Protein AF-A0A0U1D3K1-F1 (afdb_monomer)

Mean predicted aligned error: 17.66 Å

Structure (mmCIF, N/CA/C/O backbone):
data_AF-A0A0U1D3K1-F1
#
_entry.id   AF-A0A0U1D3K1-F1
#
loop_
_atom_site.group_PDB
_atom_site.id
_atom_site.type_symbol
_atom_site.label_atom_id
_atom_site.label_alt_id
_atom_site.label_comp_id
_atom_site.label_asym_id
_atom_site.label_entity_id
_atom_site.label_seq_id
_atom_site.pdbx_PDB_ins_code
_atom_site.Cartn_x
_atom_site.Cartn_y
_atom_site.Cartn_z
_atom_site.occupancy
_atom_site.B_iso_or_equiv
_atom_site.auth_seq_id
_atom_site.auth_comp_id
_atom_site.auth_asym_id
_atom_site.auth_atom_id
_atom_site.pdbx_PDB_model_num
ATOM 1 N N . MET A 1 1 ? -7.845 43.710 55.849 1.00 41.22 1 MET A N 1
ATOM 2 C CA . MET A 1 1 ? -8.563 43.865 54.563 1.00 41.22 1 MET A CA 1
ATOM 3 C C . MET A 1 1 ? -7.855 43.024 53.503 1.00 41.22 1 MET A C 1
ATOM 5 O O . MET A 1 1 ? -6.898 43.499 52.912 1.00 41.22 1 MET A O 1
ATOM 9 N N . GLY A 1 2 ? -8.238 41.756 53.324 1.00 47.59 2 GLY A N 1
ATOM 10 C CA . GLY A 1 2 ? -7.674 40.891 52.277 1.00 47.59 2 GLY A CA 1
ATOM 11 C C . GLY A 1 2 ? -8.583 40.898 51.051 1.00 47.59 2 GLY A C 1
ATOM 12 O O . GLY A 1 2 ? -9.721 40.440 51.139 1.00 47.59 2 GLY A O 1
ATOM 13 N N . GLY A 1 3 ? -8.121 41.468 49.938 1.00 53.12 3 GLY A N 1
ATOM 14 C CA . GLY A 1 3 ? -8.873 41.513 48.683 1.00 53.12 3 GLY A CA 1
ATOM 15 C C . GLY A 1 3 ? -9.075 40.111 48.105 1.00 53.12 3 GLY A C 1
ATOM 16 O O . GLY A 1 3 ? -8.134 39.325 48.027 1.00 53.12 3 GLY A O 1
ATOM 17 N N . ARG A 1 4 ? -10.308 39.785 47.702 1.00 57.28 4 ARG A N 1
ATOM 18 C CA . ARG A 1 4 ? -10.602 38.555 46.953 1.00 57.28 4 ARG A CA 1
ATOM 19 C C . ARG A 1 4 ? -9.869 38.604 45.610 1.00 57.28 4 ARG A C 1
ATOM 21 O O . ARG A 1 4 ? -9.999 39.585 44.880 1.00 57.28 4 ARG A O 1
ATOM 28 N N . GLY A 1 5 ? -9.109 37.551 45.311 1.00 66.44 5 GLY A N 1
ATOM 29 C CA . GLY A 1 5 ? -8.388 37.400 44.049 1.00 66.44 5 GLY A CA 1
ATOM 30 C C . GLY A 1 5 ? -9.313 37.378 42.821 1.00 66.44 5 GLY A C 1
ATOM 31 O O . GLY A 1 5 ? -10.537 37.285 42.964 1.00 66.44 5 GLY A O 1
ATOM 32 N N . PRO A 1 6 ? -8.739 37.473 41.607 1.00 70.62 6 PRO A N 1
ATOM 33 C CA . PRO A 1 6 ? -9.498 37.562 40.366 1.00 70.62 6 PRO A CA 1
ATOM 34 C C . PRO A 1 6 ? -10.479 36.399 40.215 1.00 70.62 6 PRO A C 1
ATOM 36 O O . PRO A 1 6 ? -10.152 35.248 40.506 1.00 70.62 6 PRO A O 1
ATOM 39 N N . ARG A 1 7 ? -11.691 36.706 39.744 1.00 70.19 7 ARG A N 1
ATOM 40 C CA . ARG A 1 7 ? -12.746 35.713 39.507 1.00 70.19 7 ARG A CA 1
ATOM 41 C C . ARG A 1 7 ? -12.221 34.626 38.549 1.00 70.19 7 ARG A C 1
ATOM 43 O O . ARG A 1 7 ? -11.633 34.995 37.527 1.00 70.19 7 ARG A O 1
ATOM 50 N N . PRO A 1 8 ? -12.432 33.325 38.835 1.00 67.69 8 PRO A N 1
ATOM 51 C CA . PRO A 1 8 ? -12.016 32.248 37.944 1.00 67.69 8 PRO A CA 1
ATOM 52 C C . PRO A 1 8 ? -12.540 32.478 36.528 1.00 67.69 8 PRO A C 1
ATOM 54 O O . PRO A 1 8 ? -13.686 32.896 36.340 1.00 67.69 8 PRO A O 1
ATOM 57 N N . LYS A 1 9 ? -11.677 32.257 35.533 1.00 63.25 9 LYS A N 1
ATOM 58 C CA . LYS A 1 9 ? -12.034 32.439 34.128 1.00 63.25 9 LYS A CA 1
ATOM 59 C C . LYS A 1 9 ? -13.158 31.465 33.777 1.00 63.25 9 LYS A C 1
ATOM 61 O O . LYS A 1 9 ? -13.064 30.281 34.081 1.00 63.25 9 LYS A O 1
ATOM 66 N N . ASP A 1 10 ? -14.193 31.993 33.138 1.00 66.94 10 ASP A N 1
ATOM 67 C CA . ASP A 1 10 ? -15.308 31.217 32.607 1.00 66.94 10 ASP A CA 1
ATOM 68 C C . ASP A 1 10 ? -14.778 30.103 31.688 1.00 66.94 10 ASP A C 1
ATOM 70 O O . ASP A 1 10 ? -14.087 30.388 30.702 1.00 66.94 10 ASP A O 1
ATOM 74 N N . LEU A 1 11 ? -15.056 28.850 32.058 1.00 58.88 11 LEU A N 1
ATOM 75 C CA . LEU A 1 11 ? -14.529 27.657 31.390 1.00 58.88 11 LEU A CA 1
ATOM 76 C C . LEU A 1 11 ? -14.965 27.609 29.917 1.00 58.88 11 LEU A C 1
ATOM 78 O O . LEU A 1 11 ? -14.176 27.226 29.053 1.00 58.88 11 LEU A O 1
ATOM 82 N N . ASP A 1 12 ? -16.162 28.121 29.611 1.00 60.06 12 ASP A N 1
ATOM 83 C CA . ASP A 1 12 ? -16.708 28.179 28.249 1.00 60.06 12 ASP A CA 1
ATOM 84 C C . ASP A 1 12 ? -15.998 29.207 27.353 1.00 60.06 12 ASP A C 1
ATOM 86 O O . ASP A 1 12 ? -16.132 29.188 26.126 1.00 60.06 12 ASP A O 1
ATOM 90 N N . ARG A 1 13 ? -15.217 30.113 27.952 1.00 60.91 13 ARG A N 1
ATOM 91 C CA . ARG A 1 13 ? -14.476 31.181 27.261 1.00 60.91 13 ARG A CA 1
ATOM 92 C C . ARG A 1 13 ? -12.968 30.943 27.249 1.00 60.91 13 ARG A C 1
ATOM 94 O O . ARG A 1 13 ? -12.207 31.852 26.906 1.00 60.91 13 ARG A O 1
ATOM 101 N N . LEU A 1 14 ? -12.524 29.742 27.618 1.00 62.62 14 LEU A N 1
ATOM 102 C CA . LEU A 1 14 ? -11.130 29.333 27.487 1.00 62.62 14 LEU A CA 1
ATOM 103 C C . LEU A 1 14 ? -10.736 29.240 26.005 1.00 62.62 14 LEU A C 1
ATOM 105 O O . LEU A 1 14 ? -11.475 28.724 25.159 1.00 62.62 14 LEU A O 1
ATOM 109 N N . ALA A 1 15 ? -9.540 29.736 25.687 1.00 58.09 15 ALA A N 1
ATOM 110 C CA . ALA A 1 15 ? -8.969 29.623 24.352 1.00 58.09 15 ALA A CA 1
ATOM 111 C C . ALA A 1 15 ? -8.839 28.135 23.975 1.00 58.09 15 ALA A C 1
ATOM 113 O O . ALA A 1 15 ? -8.154 27.376 24.651 1.00 58.09 15 ALA A O 1
ATOM 114 N N . GLY A 1 16 ? -9.535 27.712 22.914 1.00 62.16 16 GLY A N 1
ATOM 115 C CA . GLY A 1 16 ? -9.532 26.326 22.424 1.00 62.16 16 GLY A CA 1
ATOM 116 C C . GLY A 1 16 ? -10.917 25.682 22.335 1.00 62.16 16 GLY A C 1
ATOM 117 O O . GLY A 1 16 ? -11.181 24.967 21.367 1.00 62.16 16 GLY A O 1
ATOM 118 N N . HIS A 1 17 ? -11.846 26.010 23.242 1.00 61.22 17 HIS A N 1
ATOM 119 C CA . HIS A 1 17 ? -13.195 25.420 23.227 1.00 61.22 17 HIS A CA 1
ATOM 120 C C . HIS A 1 17 ? -13.997 25.830 21.981 1.00 61.22 17 HIS A C 1
ATOM 122 O O . HIS A 1 17 ? -14.650 24.997 21.347 1.00 61.22 17 HIS A O 1
ATOM 128 N N . GLY A 1 18 ? -13.860 27.089 21.550 1.00 63.72 18 GLY A N 1
ATOM 129 C CA . GLY A 1 18 ? -14.425 27.572 20.286 1.00 63.72 18 GLY A CA 1
ATOM 130 C C . GLY A 1 18 ? -13.828 26.882 19.052 1.00 63.72 18 GLY A C 1
ATOM 131 O O . GLY A 1 18 ? -14.552 26.593 18.104 1.00 63.72 18 GLY A O 1
ATOM 132 N N . ALA A 1 19 ? -12.535 26.540 19.083 1.00 65.75 19 ALA A N 1
ATOM 133 C CA . ALA A 1 19 ? -11.856 25.857 17.981 1.00 65.75 19 ALA A CA 1
ATOM 134 C C . ALA A 1 19 ? -12.237 24.368 17.889 1.00 65.75 19 ALA A C 1
ATOM 136 O O . ALA A 1 19 ? -12.362 23.832 16.790 1.00 65.75 19 ALA A O 1
ATOM 137 N N . ALA A 1 20 ? -12.450 23.691 19.021 1.00 65.00 20 ALA A N 1
ATOM 138 C CA . ALA A 1 20 ? -13.011 22.338 19.052 1.00 65.00 20 ALA A CA 1
ATOM 139 C C . ALA A 1 20 ? -14.462 22.319 18.535 1.00 65.00 20 ALA A C 1
ATOM 141 O O . ALA A 1 20 ? -14.799 21.518 17.664 1.00 65.00 20 ALA A O 1
ATOM 142 N N . LYS A 1 21 ? -15.297 23.265 18.987 1.00 64.88 21 LYS A N 1
ATOM 143 C CA . LYS A 1 21 ? -16.690 23.412 18.534 1.00 64.88 21 LYS A CA 1
ATOM 144 C C . LYS A 1 21 ? -16.790 23.742 17.039 1.00 64.88 21 LYS A C 1
ATOM 146 O O . LYS A 1 21 ? -17.657 23.210 16.352 1.00 64.88 21 LYS A O 1
ATOM 151 N N . ALA A 1 22 ? -15.883 24.572 16.519 1.00 64.69 22 ALA A N 1
ATOM 152 C CA . ALA A 1 22 ? -15.803 24.886 15.093 1.00 64.69 22 ALA A CA 1
ATOM 153 C C . ALA A 1 22 ? -15.420 23.661 14.243 1.00 64.69 22 ALA A C 1
ATOM 155 O O . ALA A 1 22 ? -16.051 23.428 13.215 1.00 64.69 22 ALA A O 1
ATOM 156 N N . ARG A 1 23 ? -14.455 22.839 14.692 1.00 63.16 23 ARG A N 1
ATOM 157 C CA . ARG A 1 23 ? -14.097 21.571 14.024 1.00 63.16 23 ARG A CA 1
ATOM 158 C C . ARG A 1 23 ? -15.267 20.585 13.996 1.00 63.16 23 ARG A C 1
ATOM 160 O O . ARG A 1 23 ? -15.505 19.960 12.970 1.00 63.16 23 ARG A O 1
ATOM 167 N N . ALA A 1 24 ? -16.025 20.494 15.089 1.00 62.72 24 ALA A N 1
ATOM 168 C CA . ALA A 1 24 ? -17.200 19.627 15.170 1.00 62.72 24 ALA A CA 1
ATOM 169 C C . ALA A 1 24 ? -18.346 20.077 14.240 1.00 62.72 24 ALA A C 1
ATOM 171 O O . ALA A 1 24 ? -19.043 19.239 13.678 1.00 62.72 24 ALA A O 1
ATOM 172 N N . LYS A 1 25 ? -18.524 21.389 14.024 1.00 65.44 25 LYS A N 1
ATOM 173 C CA . LYS A 1 25 ? -19.618 21.954 13.208 1.00 65.44 25 LYS A CA 1
ATOM 174 C C . LYS A 1 25 ? -19.514 21.629 11.705 1.00 65.44 25 LYS A C 1
ATOM 176 O O . LYS A 1 25 ? -20.506 21.760 10.997 1.00 65.44 25 LYS A O 1
ATOM 181 N N . GLY A 1 26 ? -18.341 21.214 11.219 1.00 68.56 26 GLY A N 1
ATOM 182 C CA . GLY A 1 26 ? -18.106 20.847 9.815 1.00 68.56 26 GLY A CA 1
ATOM 183 C C . GLY A 1 26 ? -18.019 19.343 9.540 1.00 68.56 26 GLY A C 1
ATOM 184 O O . GLY A 1 26 ? -17.751 18.959 8.403 1.00 68.56 26 GLY A O 1
ATOM 185 N N . LEU A 1 27 ? -18.200 18.483 10.550 1.00 74.06 27 LEU A N 1
ATOM 186 C CA . LEU A 1 27 ? -18.039 17.041 10.379 1.00 74.06 27 LEU A CA 1
ATOM 187 C C . LEU A 1 27 ? -19.257 16.448 9.656 1.00 74.06 27 LEU A C 1
ATOM 189 O O . LEU A 1 27 ? -20.317 16.245 10.246 1.00 74.06 27 LEU A O 1
ATOM 193 N N . ARG A 1 28 ? -19.100 16.157 8.362 1.00 80.69 28 ARG A N 1
ATOM 194 C CA . ARG A 1 28 ? -20.095 15.416 7.584 1.00 80.69 28 ARG A CA 1
ATOM 195 C C . ARG A 1 28 ? -19.887 13.920 7.808 1.00 80.69 28 ARG A C 1
ATOM 197 O O . ARG A 1 28 ? -18.932 13.347 7.296 1.00 80.69 28 ARG A O 1
ATOM 204 N N . VAL A 1 29 ? -20.793 13.294 8.553 1.00 81.56 29 VAL A N 1
ATOM 205 C CA . VAL A 1 29 ? -20.786 11.842 8.766 1.00 81.56 29 VAL A CA 1
ATOM 206 C C . VAL A 1 29 ? -21.411 11.168 7.545 1.00 81.56 29 VAL A C 1
ATOM 208 O O . VAL A 1 29 ? -22.613 11.286 7.314 1.00 81.56 29 VAL A O 1
ATOM 211 N N . ILE A 1 30 ? -20.590 10.489 6.747 1.00 81.06 30 ILE A N 1
ATOM 212 C CA . ILE A 1 30 ? -21.036 9.620 5.654 1.00 81.06 30 ILE A CA 1
ATOM 213 C C . ILE A 1 30 ? -20.821 8.187 6.133 1.00 81.06 30 ILE A C 1
ATOM 215 O O . ILE A 1 30 ? -19.714 7.841 6.535 1.00 81.06 30 ILE A O 1
ATOM 219 N N . ARG A 1 31 ? -21.879 7.372 6.132 1.00 77.75 31 ARG A N 1
ATOM 220 C CA . ARG A 1 31 ? -21.767 5.941 6.425 1.00 77.75 31 ARG A CA 1
ATOM 221 C C . ARG A 1 31 ? -21.331 5.239 5.146 1.00 77.75 31 ARG A C 1
ATOM 223 O O . ARG A 1 31 ? -22.059 5.291 4.159 1.00 77.75 31 ARG A O 1
ATOM 230 N N . ALA A 1 32 ? -20.151 4.644 5.169 1.00 83.69 32 ALA A N 1
ATOM 231 C CA . ALA A 1 32 ? -19.694 3.724 4.143 1.00 83.69 32 ALA A CA 1
ATOM 232 C C . ALA A 1 32 ? -19.674 2.324 4.755 1.00 83.69 32 ALA A C 1
ATOM 234 O O . ALA A 1 32 ? -19.318 2.173 5.924 1.00 83.69 32 ALA A O 1
ATOM 235 N N . GLU A 1 33 ? -20.117 1.331 3.993 1.00 90.12 33 GLU A N 1
ATOM 236 C CA . GLU A 1 33 ? -20.083 -0.060 4.431 1.00 90.12 33 GLU A CA 1
ATOM 237 C C . GLU A 1 33 ? -18.693 -0.636 4.145 1.00 90.12 33 GLU A C 1
ATOM 239 O O . GLU A 1 33 ? -18.177 -0.439 3.035 1.00 90.12 33 GLU A O 1
ATOM 244 N N . PRO A 1 34 ? -18.075 -1.321 5.122 1.00 93.25 34 PRO A N 1
ATOM 245 C CA . PRO A 1 34 ? -16.884 -2.104 4.860 1.00 93.25 34 PRO A CA 1
ATOM 246 C C . PRO A 1 34 ? -17.174 -3.174 3.810 1.00 93.25 34 PRO A C 1
ATOM 248 O O . PRO A 1 34 ? -18.267 -3.743 3.767 1.00 93.25 34 PRO A O 1
ATOM 251 N N . VAL A 1 35 ? -16.201 -3.442 2.947 1.00 95.56 35 VAL A N 1
ATOM 252 C CA . VAL A 1 35 ? -16.325 -4.453 1.891 1.00 95.56 35 VAL A CA 1
ATOM 253 C C . VAL A 1 35 ? -15.163 -5.428 1.949 1.00 95.56 35 VAL A C 1
ATOM 255 O O . VAL A 1 35 ? -14.065 -5.086 2.387 1.00 95.56 35 VAL A O 1
ATOM 258 N N . GLU A 1 36 ? -15.396 -6.645 1.467 1.00 94.94 36 GLU A N 1
ATOM 259 C CA . GLU A 1 36 ? -14.347 -7.656 1.380 1.00 94.94 36 GLU A CA 1
ATOM 260 C C . GLU A 1 36 ? -13.234 -7.250 0.407 1.00 94.94 36 GLU A C 1
ATOM 262 O O . GLU A 1 36 ? -13.453 -6.543 -0.585 1.00 94.94 36 GLU A O 1
ATOM 267 N N . GLN A 1 37 ? -12.032 -7.769 0.664 1.00 96.62 37 GLN A N 1
ATOM 268 C CA . GLN A 1 37 ? -10.891 -7.563 -0.211 1.00 96.62 37 GLN A CA 1
ATOM 269 C C . GLN A 1 37 ? -11.185 -8.090 -1.630 1.00 96.62 37 GLN A C 1
ATOM 271 O O . GLN A 1 37 ? -11.468 -9.280 -1.813 1.00 96.62 37 GLN A O 1
ATOM 276 N N . PRO A 1 38 ? -11.028 -7.260 -2.678 1.00 96.06 38 PRO A N 1
ATOM 277 C CA . PRO A 1 38 ? -11.189 -7.725 -4.043 1.00 96.06 38 PRO A CA 1
ATOM 278 C C . PRO A 1 38 ? -10.033 -8.643 -4.457 1.00 96.06 38 PRO A C 1
ATOM 280 O O . PRO A 1 38 ? -8.886 -8.519 -4.017 1.00 96.06 38 PRO A O 1
ATOM 283 N N . LYS A 1 39 ? -10.313 -9.552 -5.395 1.00 95.56 39 LYS A N 1
ATOM 284 C CA . LYS A 1 39 ? -9.261 -10.356 -6.028 1.00 95.56 39 LYS A CA 1
ATOM 285 C C . LYS A 1 39 ? -8.316 -9.448 -6.809 1.00 95.56 39 LYS A C 1
ATOM 287 O O . LYS A 1 39 ? -8.761 -8.532 -7.500 1.00 95.56 39 LYS A O 1
ATOM 292 N N . LEU A 1 40 ? -7.021 -9.767 -6.778 1.00 95.31 40 LEU A N 1
ATOM 293 C CA . LEU A 1 40 ? -6.045 -9.072 -7.611 1.00 95.31 40 LEU A CA 1
ATOM 294 C C . LEU A 1 40 ? -6.435 -9.201 -9.096 1.00 95.31 40 LEU A C 1
ATOM 296 O O . LEU A 1 40 ? -6.524 -10.325 -9.610 1.00 95.31 40 LEU A O 1
ATOM 300 N N . PRO A 1 41 ? -6.636 -8.081 -9.808 1.00 95.31 41 PRO A N 1
ATOM 301 C CA . PRO A 1 41 ? -6.943 -8.106 -11.225 1.00 95.31 41 PRO A CA 1
A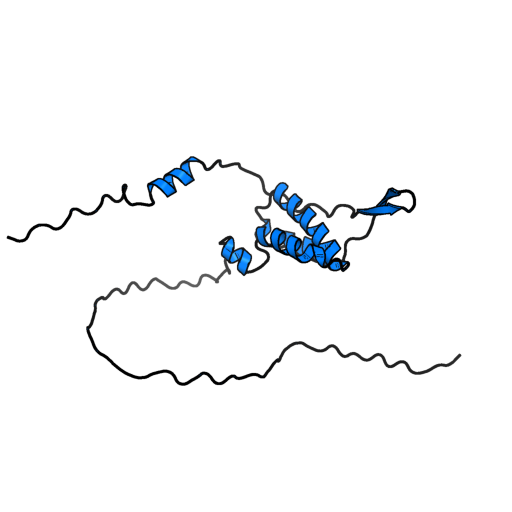TOM 302 C C . PRO A 1 41 ? -5.732 -8.594 -12.034 1.00 95.31 41 PRO A C 1
ATOM 304 O O . PRO A 1 41 ? -4.604 -8.629 -11.535 1.00 95.31 41 PRO A O 1
ATOM 307 N N . PRO A 1 42 ? -5.922 -8.960 -13.310 1.00 94.88 42 PRO A N 1
ATOM 308 C CA . PRO A 1 42 ? -4.819 -9.262 -14.215 1.00 94.88 42 PRO A CA 1
ATOM 309 C C . PRO A 1 42 ? -3.786 -8.127 -14.246 1.00 94.88 42 PRO A C 1
ATOM 311 O O . PRO A 1 42 ? -4.125 -6.986 -14.556 1.00 94.88 42 PRO A O 1
ATOM 314 N N . LEU A 1 43 ? -2.515 -8.430 -13.972 1.00 94.69 43 LEU A N 1
ATOM 315 C CA . LEU A 1 43 ? -1.463 -7.429 -14.102 1.00 94.69 43 LEU A CA 1
ATOM 316 C C . LEU A 1 43 ? -1.074 -7.291 -15.576 1.00 94.69 43 LEU A C 1
ATOM 318 O O . LEU A 1 43 ? -0.576 -8.236 -16.186 1.00 94.69 43 LEU A O 1
ATOM 322 N N . MET A 1 44 ? -1.302 -6.109 -16.140 1.00 94.19 44 MET A N 1
ATOM 323 C CA . MET A 1 44 ? -0.893 -5.764 -17.502 1.00 94.19 44 MET A CA 1
ATOM 324 C C . MET A 1 44 ? 0.393 -4.940 -17.462 1.00 94.19 44 MET A C 1
ATOM 326 O O . MET A 1 44 ? 0.457 -3.939 -16.745 1.00 94.19 44 MET A O 1
ATOM 330 N N . GLN A 1 45 ? 1.405 -5.348 -18.222 1.00 91.69 45 GLN A N 1
ATOM 331 C CA . GLN A 1 45 ? 2.614 -4.562 -18.467 1.00 91.69 45 GLN A CA 1
ATOM 332 C C . GLN A 1 45 ? 2.459 -3.859 -19.807 1.00 91.69 45 GLN A C 1
ATOM 334 O O . GLN A 1 45 ? 2.270 -4.553 -20.801 1.00 91.69 45 GLN A O 1
ATOM 339 N N . ALA A 1 46 ? 2.533 -2.530 -19.823 1.00 92.12 46 ALA A N 1
ATOM 340 C CA . ALA A 1 46 ? 2.535 -1.738 -21.047 1.00 92.12 46 ALA A CA 1
ATOM 341 C C . ALA A 1 46 ? 3.972 -1.368 -21.444 1.00 92.12 46 ALA A C 1
ATOM 343 O O . ALA A 1 46 ? 4.825 -1.180 -20.574 1.00 92.12 46 ALA A O 1
ATOM 344 N N . TRP A 1 47 ? 4.244 -1.291 -22.742 1.00 93.50 47 TRP A N 1
ATOM 345 C CA . TRP A 1 47 ? 5.488 -0.771 -23.308 1.00 93.50 47 TRP A CA 1
ATOM 346 C C . TRP A 1 47 ? 5.214 -0.151 -24.679 1.00 93.50 47 TRP A C 1
ATOM 348 O O . TRP A 1 47 ? 4.207 -0.453 -25.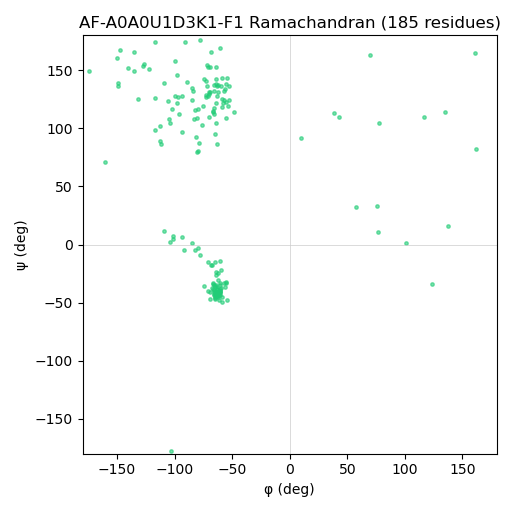317 1.00 93.50 47 TRP A O 1
ATOM 358 N N . ILE A 1 48 ? 6.123 0.706 -25.132 1.00 95.75 48 ILE A N 1
ATOM 359 C CA . ILE A 1 48 ? 6.101 1.256 -26.488 1.00 95.75 48 ILE A CA 1
ATOM 360 C C . ILE A 1 48 ? 6.985 0.369 -27.369 1.00 95.75 48 ILE A C 1
ATOM 362 O O . ILE A 1 48 ? 8.112 0.053 -26.982 1.00 95.75 48 ILE A O 1
ATOM 366 N N . ASP A 1 49 ? 6.457 -0.097 -28.501 1.00 94.06 49 ASP A N 1
ATOM 367 C CA . ASP A 1 49 ? 7.236 -0.861 -29.480 1.00 94.06 49 ASP A CA 1
ATOM 368 C C . ASP A 1 49 ? 8.135 0.047 -30.342 1.00 94.06 49 ASP A C 1
ATOM 370 O O . ASP A 1 49 ? 8.122 1.272 -30.218 1.00 94.06 49 ASP A O 1
ATOM 374 N N . SER A 1 50 ? 8.957 -0.554 -31.206 1.00 94.06 50 SER A N 1
ATOM 375 C CA . SER A 1 50 ? 9.863 0.183 -32.101 1.00 94.06 50 SER A CA 1
ATOM 376 C C . SER A 1 50 ? 9.142 1.142 -33.050 1.00 94.06 50 SER A C 1
ATOM 378 O O . SER A 1 50 ? 9.753 2.096 -33.521 1.00 94.06 50 SER A O 1
ATOM 380 N N . ASP A 1 51 ? 7.853 0.909 -33.303 1.00 94.94 51 ASP A N 1
ATOM 381 C CA . ASP A 1 51 ? 7.021 1.704 -34.205 1.00 94.94 51 ASP A CA 1
ATOM 382 C C . ASP A 1 51 ? 6.260 2.812 -33.454 1.00 94.94 51 ASP A C 1
ATOM 384 O O . ASP A 1 51 ? 5.399 3.482 -34.028 1.00 94.94 51 ASP A O 1
ATOM 388 N N . GLY A 1 52 ? 6.535 2.997 -32.157 1.00 94.62 52 GLY A N 1
ATOM 389 C CA . GLY A 1 52 ? 5.867 3.988 -31.318 1.00 94.62 52 GLY A CA 1
ATOM 390 C C . GLY A 1 52 ? 4.456 3.589 -30.876 1.00 94.62 52 GLY A C 1
ATOM 391 O O . GLY A 1 52 ? 3.733 4.426 -30.336 1.00 94.62 52 GLY A O 1
ATOM 392 N N . ARG A 1 53 ? 4.030 2.338 -31.089 1.00 95.12 53 ARG A N 1
ATOM 393 C CA . ARG A 1 53 ? 2.693 1.870 -30.701 1.00 95.12 53 ARG A CA 1
ATOM 394 C C . ARG A 1 53 ? 2.712 1.325 -29.282 1.00 95.12 53 ARG A C 1
ATOM 396 O O . ARG A 1 53 ? 3.619 0.593 -28.885 1.00 95.12 53 ARG A O 1
ATOM 403 N N . GLU A 1 54 ? 1.665 1.637 -28.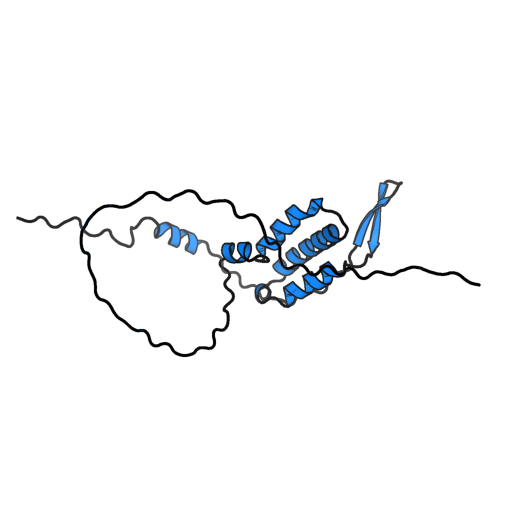527 1.00 96.06 54 GLU A N 1
ATOM 404 C CA . GLU A 1 54 ? 1.475 1.067 -27.200 1.00 96.06 54 GLU A CA 1
ATOM 405 C C . GLU A 1 54 ? 1.065 -0.403 -27.306 1.00 96.06 54 GLU A C 1
ATOM 407 O O . GLU A 1 54 ? 0.114 -0.781 -27.995 1.00 96.06 54 GLU A O 1
ATOM 412 N N . ARG A 1 55 ? 1.809 -1.249 -26.603 1.00 95.19 55 ARG A N 1
ATOM 413 C CA . ARG A 1 55 ? 1.557 -2.678 -26.478 1.00 95.19 55 ARG A CA 1
ATOM 414 C C . ARG A 1 55 ? 1.392 -3.019 -25.016 1.00 95.19 55 ARG A C 1
ATOM 416 O O . ARG A 1 55 ? 1.997 -2.395 -24.150 1.00 95.19 55 ARG A O 1
ATOM 423 N N . SER A 1 56 ? 0.603 -4.050 -24.741 1.00 94.50 56 SER A N 1
ATOM 424 C CA . SER A 1 56 ? 0.527 -4.609 -23.400 1.00 94.50 56 SER A CA 1
ATOM 425 C C . SER A 1 56 ? 0.448 -6.129 -23.414 1.00 94.50 56 SER A C 1
ATOM 427 O O . SER A 1 56 ? -0.033 -6.743 -24.365 1.00 94.50 56 SER A O 1
ATOM 429 N N . LYS A 1 57 ? 0.943 -6.751 -22.342 1.00 95.06 57 LYS A N 1
ATOM 430 C CA . LYS A 1 57 ? 0.811 -8.189 -22.090 1.00 95.06 57 LYS A CA 1
ATOM 431 C C . LYS A 1 57 ? 0.419 -8.437 -20.655 1.00 95.06 57 LYS A C 1
ATOM 433 O O . LYS A 1 57 ? 0.837 -7.721 -19.742 1.00 95.06 57 LYS A O 1
ATOM 438 N N . ARG A 1 58 ? -0.316 -9.524 -20.464 1.00 96.19 58 ARG A N 1
ATOM 439 C CA . ARG A 1 58 ? -0.574 -10.065 -19.140 1.00 96.19 58 ARG A CA 1
ATOM 440 C C . ARG A 1 58 ? 0.714 -10.645 -18.574 1.00 96.19 58 ARG A C 1
ATOM 442 O O . ARG A 1 58 ? 1.402 -11.423 -19.228 1.00 96.19 58 ARG A O 1
ATOM 449 N N . ILE A 1 59 ? 1.014 -10.276 -17.343 1.00 95.06 59 ILE A N 1
ATOM 450 C CA . ILE A 1 59 ? 2.142 -10.781 -16.571 1.00 95.06 59 ILE A CA 1
ATOM 451 C C . ILE A 1 59 ? 1.640 -11.311 -15.230 1.00 95.06 59 ILE A C 1
ATOM 453 O O . ILE A 1 59 ? 0.590 -10.910 -14.728 1.00 95.06 59 ILE A O 1
ATOM 457 N N . ALA A 1 60 ? 2.395 -12.229 -14.634 1.00 96.00 60 ALA A N 1
ATOM 458 C CA . ALA A 1 60 ? 2.084 -12.723 -13.302 1.00 96.00 60 ALA A CA 1
ATOM 459 C C . ALA A 1 60 ? 2.429 -11.677 -12.229 1.00 96.00 60 ALA A C 1
ATOM 461 O O . ALA A 1 60 ? 3.464 -11.006 -12.299 1.00 96.00 60 ALA A O 1
ATOM 462 N N . TRP A 1 61 ? 1.596 -11.579 -11.196 1.00 97.44 61 TRP A N 1
ATOM 463 C CA . TRP A 1 61 ? 1.951 -10.850 -9.981 1.00 97.44 61 TRP A CA 1
ATOM 464 C C . TRP A 1 61 ? 3.151 -11.512 -9.285 1.00 97.44 61 TRP A C 1
ATOM 466 O O . TRP A 1 61 ? 3.150 -12.743 -9.147 1.00 97.44 61 TRP A O 1
ATOM 476 N N . PRO A 1 62 ? 4.141 -10.736 -8.797 1.00 97.56 62 PRO A N 1
ATOM 477 C CA . PRO A 1 62 ? 5.203 -11.269 -7.947 1.00 97.56 62 PRO A CA 1
ATOM 478 C C . PRO A 1 62 ? 4.629 -12.010 -6.733 1.00 97.56 62 PRO A C 1
ATOM 480 O O . PRO A 1 62 ? 3.615 -11.598 -6.162 1.00 97.56 62 PRO A O 1
ATOM 483 N N . ALA A 1 63 ? 5.276 -13.102 -6.317 1.00 97.75 63 ALA A N 1
ATOM 484 C CA . ALA A 1 63 ? 4.814 -13.902 -5.182 1.00 97.75 63 ALA A CA 1
ATOM 485 C C . ALA A 1 63 ? 4.746 -13.073 -3.888 1.00 97.75 63 ALA A C 1
ATOM 487 O O . ALA A 1 63 ? 3.800 -13.203 -3.116 1.00 97.75 63 ALA A O 1
ATOM 488 N N . GLN A 1 64 ? 5.713 -12.177 -3.703 1.00 97.62 64 GLN A N 1
ATOM 489 C CA . GLN A 1 64 ? 5.811 -11.246 -2.587 1.00 97.62 64 GLN A CA 1
ATOM 490 C C . GLN A 1 64 ? 4.624 -10.283 -2.560 1.00 97.62 64 GLN A C 1
ATOM 492 O O . GLN A 1 64 ? 4.045 -10.080 -1.501 1.00 97.62 64 GLN A O 1
ATOM 497 N N . THR A 1 65 ? 4.196 -9.757 -3.712 1.00 97.81 65 THR A N 1
ATOM 498 C CA . THR A 1 65 ? 3.013 -8.886 -3.783 1.00 97.81 65 THR A CA 1
ATOM 499 C C . THR A 1 65 ? 1.729 -9.635 -3.456 1.00 97.81 65 THR A C 1
ATOM 501 O O . THR A 1 65 ? 0.888 -9.091 -2.755 1.00 97.81 65 THR A O 1
ATOM 504 N N . LYS A 1 66 ? 1.579 -10.892 -3.890 1.00 97.69 66 LYS A N 1
ATOM 505 C CA . LYS A 1 66 ? 0.406 -11.705 -3.521 1.00 97.69 66 LYS A CA 1
ATOM 506 C C . LYS A 1 66 ? 0.341 -11.967 -2.014 1.00 97.69 66 LYS A C 1
ATOM 508 O O . LYS A 1 66 ? -0.716 -11.809 -1.420 1.00 97.69 66 LYS A O 1
ATOM 513 N N . LYS A 1 67 ? 1.475 -12.321 -1.395 1.00 97.94 67 LYS A N 1
ATOM 514 C CA . LYS A 1 67 ? 1.574 -12.493 0.067 1.00 97.94 67 LYS A CA 1
ATOM 515 C C . LYS A 1 67 ? 1.271 -11.191 0.808 1.00 97.94 67 LYS A C 1
ATOM 517 O O . LYS A 1 67 ? 0.550 -11.200 1.793 1.00 97.94 67 LYS A O 1
ATOM 522 N N . TRP A 1 68 ? 1.808 -10.079 0.312 1.00 97.44 68 TRP A N 1
ATOM 523 C CA . TRP A 1 68 ? 1.571 -8.752 0.872 1.00 97.44 68 TRP A CA 1
ATOM 524 C C . TRP A 1 68 ? 0.101 -8.327 0.769 1.00 97.44 68 TRP A C 1
ATOM 526 O O . TRP A 1 68 ? -0.444 -7.796 1.727 1.00 97.44 68 TRP A O 1
ATOM 536 N N . TRP A 1 69 ? -0.554 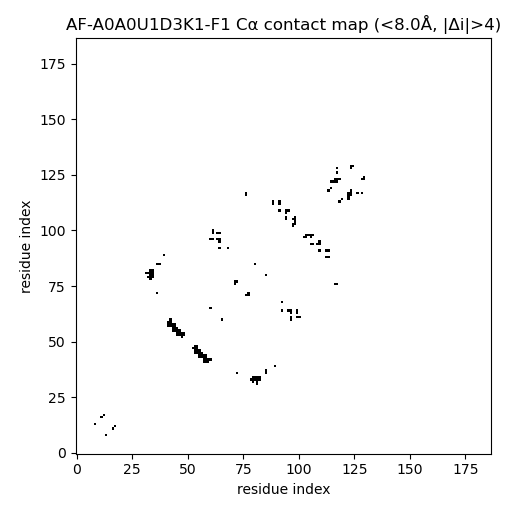-8.616 -0.356 1.00 97.62 69 TRP A N 1
ATOM 537 C CA . TRP A 1 69 ? -1.986 -8.385 -0.536 1.00 97.62 69 TRP A CA 1
ATOM 538 C C . TRP A 1 69 ? -2.815 -9.190 0.468 1.00 97.62 69 TRP A C 1
ATOM 540 O O . TRP A 1 69 ? -3.656 -8.619 1.153 1.00 97.62 69 TRP A O 1
ATOM 550 N N . GLN A 1 70 ? -2.520 -10.485 0.623 1.00 97.12 70 GLN A N 1
ATOM 551 C CA . GLN A 1 70 ? -3.214 -11.336 1.593 1.00 97.12 70 GLN A CA 1
ATOM 552 C C . GLN A 1 70 ? -3.030 -10.839 3.035 1.00 97.12 70 GLN A C 1
ATOM 554 O O . GLN A 1 70 ? -4.001 -10.730 3.768 1.00 97.12 70 GLN A O 1
ATOM 559 N N . MET A 1 71 ? -1.812 -10.439 3.414 1.00 96.25 71 MET A N 1
ATOM 560 C CA . MET A 1 71 ? -1.533 -9.877 4.742 1.00 96.25 71 MET A CA 1
ATOM 561 C C . MET A 1 71 ? -2.413 -8.663 5.079 1.00 96.25 71 MET A C 1
ATOM 563 O O . MET A 1 71 ? -2.741 -8.474 6.246 1.00 96.25 71 MET A O 1
ATOM 567 N N . TRP A 1 72 ? -2.789 -7.837 4.094 1.00 96.25 72 TRP A N 1
ATOM 568 C CA . TRP A 1 72 ? -3.719 -6.731 4.338 1.00 96.25 72 TRP A CA 1
ATOM 569 C C . TRP A 1 72 ? -5.133 -7.209 4.645 1.00 96.25 72 TRP A C 1
ATOM 571 O O . TRP A 1 72 ? -5.736 -6.645 5.546 1.00 96.25 72 TRP A O 1
ATOM 581 N N . ALA A 1 73 ? -5.636 -8.233 3.949 1.00 94.19 73 ALA A N 1
ATOM 582 C CA . ALA A 1 73 ? -6.937 -8.832 4.267 1.00 94.19 73 ALA A CA 1
ATOM 583 C C . ALA A 1 73 ? -6.950 -9.516 5.635 1.00 94.19 73 ALA A C 1
ATOM 585 O O . ALA A 1 73 ? -7.954 -9.467 6.332 1.00 94.19 73 ALA A O 1
ATOM 586 N N . ASP A 1 74 ? -5.836 -10.127 6.030 1.00 94.12 74 ASP A N 1
ATOM 587 C CA . ASP A 1 74 ? -5.728 -10.799 7.328 1.00 94.12 74 ASP A CA 1
ATOM 588 C C . ASP A 1 74 ? -5.520 -9.799 8.486 1.00 94.12 74 ASP A C 1
ATOM 590 O O . ASP A 1 74 ? -5.508 -10.181 9.658 1.00 94.12 74 ASP A O 1
ATOM 594 N N . SER A 1 75 ? -5.288 -8.518 8.179 1.00 92.25 75 SER A N 1
ATOM 595 C CA . SER A 1 75 ? -5.006 -7.497 9.181 1.00 92.25 75 SER A CA 1
ATOM 596 C C . SER A 1 75 ? -6.298 -6.915 9.761 1.00 92.25 75 SER A C 1
ATOM 598 O O . SER A 1 75 ? -7.132 -6.449 8.981 1.00 92.25 75 SER A O 1
ATOM 600 N N . PRO A 1 76 ? -6.397 -6.752 11.099 1.00 92.00 76 PRO A N 1
ATOM 601 C CA . PRO A 1 76 ? -7.513 -6.034 11.727 1.00 92.00 76 PRO A CA 1
ATOM 602 C C . PRO A 1 76 ? -7.629 -4.568 11.286 1.00 92.00 76 PRO A C 1
ATOM 604 O O . PRO A 1 76 ? -8.627 -3.906 11.534 1.00 92.00 76 PRO A O 1
ATOM 607 N N . LEU A 1 77 ? -6.590 -4.021 10.642 1.00 90.81 77 LEU A N 1
ATOM 608 C CA . LEU A 1 77 ? -6.640 -2.682 10.053 1.00 90.81 77 LEU A CA 1
ATOM 609 C C . LEU A 1 77 ? -7.661 -2.586 8.915 1.00 90.81 77 LEU A C 1
ATOM 611 O O . LEU A 1 77 ? -8.104 -1.484 8.614 1.00 90.81 77 LEU A O 1
ATOM 615 N N . SER A 1 78 ? -7.990 -3.713 8.279 1.00 93.38 78 SER A N 1
ATOM 616 C CA . SER A 1 78 ? -8.866 -3.761 7.112 1.00 93.38 78 SER A CA 1
ATOM 617 C C . SER A 1 78 ? -10.347 -3.969 7.432 1.00 93.38 78 SER A C 1
ATOM 619 O O . SER A 1 78 ? -11.163 -3.867 6.520 1.00 93.38 78 SER A O 1
ATOM 621 N N . ASP A 1 79 ? -10.704 -4.184 8.705 1.00 92.06 79 ASP A N 1
ATOM 622 C CA . ASP A 1 79 ? -12.081 -4.460 9.148 1.00 92.06 79 ASP A CA 1
ATOM 623 C C . ASP A 1 79 ? -13.070 -3.354 8.738 1.00 92.06 79 ASP A C 1
ATOM 625 O O . ASP A 1 79 ? -14.223 -3.633 8.414 1.00 92.06 79 ASP A O 1
ATOM 629 N N . ASP A 1 80 ? -12.600 -2.103 8.695 1.00 91.19 80 ASP A N 1
ATOM 630 C CA . ASP A 1 80 ? -13.393 -0.925 8.328 1.00 91.19 80 ASP A CA 1
ATOM 631 C C . ASP A 1 80 ? -13.143 -0.446 6.881 1.00 91.19 80 ASP A C 1
ATOM 633 O O . ASP A 1 80 ? -13.610 0.629 6.490 1.00 91.19 80 ASP A O 1
ATOM 637 N N . PHE A 1 81 ? -12.383 -1.191 6.068 1.00 95.06 81 PHE A N 1
ATOM 638 C CA . PHE A 1 81 ? -12.031 -0.741 4.719 1.00 95.06 81 PHE A CA 1
ATOM 639 C C . PHE A 1 81 ? -13.225 -0.747 3.775 1.00 95.06 81 PHE A C 1
ATOM 641 O O . PHE A 1 81 ? -13.921 -1.742 3.579 1.00 95.06 81 PHE A O 1
ATOM 648 N N . THR A 1 82 ? -13.401 0.385 3.107 1.00 95.44 82 THR A N 1
ATOM 649 C CA . THR A 1 82 ? -14.409 0.585 2.074 1.00 95.44 82 THR A CA 1
ATOM 650 C C . THR A 1 82 ? -13.841 0.248 0.696 1.00 95.44 82 THR A C 1
ATOM 652 O O . THR A 1 82 ? -12.639 0.031 0.513 1.00 95.44 82 THR A O 1
ATOM 655 N N . SER A 1 83 ? -14.689 0.270 -0.335 1.00 94.50 83 SER A N 1
ATOM 656 C CA . SER A 1 83 ? -14.251 0.062 -1.723 1.00 94.50 83 SER A CA 1
ATOM 657 C C . SER A 1 83 ? -13.146 1.031 -2.160 1.00 94.50 83 SER A C 1
ATOM 659 O O . SER A 1 83 ? -12.298 0.675 -2.977 1.00 94.50 83 SER A O 1
ATOM 661 N N . THR A 1 84 ? -13.147 2.255 -1.627 1.00 95.06 84 THR A N 1
ATOM 662 C CA . THR A 1 84 ? -12.145 3.278 -1.953 1.00 95.06 84 THR A CA 1
ATOM 663 C C . THR A 1 84 ? -10.785 2.928 -1.357 1.00 95.06 84 THR A C 1
ATOM 665 O O . THR A 1 84 ? -9.768 3.072 -2.033 1.00 95.06 84 THR A O 1
ATOM 668 N N . ASP A 1 85 ? -10.767 2.416 -0.127 1.00 95.62 85 ASP A N 1
ATOM 669 C CA . ASP A 1 85 ? -9.542 2.009 0.564 1.00 95.62 85 ASP A CA 1
ATOM 670 C C . ASP A 1 85 ? -8.886 0.829 -0.157 1.00 95.62 85 ASP A C 1
ATOM 672 O O . ASP A 1 85 ? -7.692 0.862 -0.464 1.00 95.62 85 ASP A O 1
ATOM 676 N N . TRP A 1 86 ? -9.688 -0.168 -0.543 1.00 97.12 86 TRP A N 1
ATOM 677 C CA . TRP A 1 86 ? -9.213 -1.287 -1.354 1.00 97.12 86 TRP A CA 1
ATOM 678 C C . TRP A 1 86 ? -8.727 -0.862 -2.737 1.00 97.12 86 TRP A C 1
ATOM 680 O O . TRP A 1 86 ? -7.746 -1.418 -3.230 1.00 97.12 86 TRP A O 1
ATOM 690 N N . SER A 1 87 ? -9.374 0.126 -3.361 1.00 96.62 87 SER A N 1
ATOM 691 C CA . SER A 1 87 ? -8.925 0.678 -4.642 1.00 96.62 87 SER A CA 1
ATOM 692 C C . SER A 1 87 ? -7.561 1.363 -4.515 1.00 96.62 87 SER A C 1
ATOM 694 O O . SER A 1 87 ? -6.676 1.123 -5.334 1.00 96.62 87 SER A O 1
ATOM 696 N N . GLU A 1 88 ? -7.349 2.168 -3.474 1.00 96.75 88 GLU A N 1
ATOM 697 C CA . GLU A 1 88 ? -6.058 2.828 -3.235 1.00 96.75 88 GLU A CA 1
ATOM 698 C C . GLU A 1 88 ? -4.960 1.811 -2.866 1.00 96.75 88 GLU A C 1
ATOM 700 O O . GLU A 1 88 ? -3.809 1.920 -3.312 1.00 96.75 88 GLU A O 1
ATOM 705 N N . LEU A 1 89 ? -5.297 0.769 -2.099 1.00 96.88 89 LEU A N 1
ATOM 706 C CA . LEU A 1 89 ? -4.371 -0.330 -1.822 1.00 96.88 89 LEU A CA 1
ATOM 707 C C . LEU A 1 89 ? -4.045 -1.147 -3.071 1.00 96.88 89 LEU A C 1
ATOM 709 O O . LEU A 1 89 ? -2.914 -1.616 -3.201 1.00 96.88 89 LEU A O 1
ATOM 713 N N . LEU A 1 90 ? -4.984 -1.307 -4.003 1.00 97.31 90 LEU A N 1
ATOM 714 C CA . LEU A 1 90 ? -4.739 -1.992 -5.268 1.00 97.31 90 LEU A CA 1
ATOM 715 C C . LEU A 1 90 ? -3.726 -1.225 -6.135 1.00 97.31 90 LEU A C 1
ATOM 717 O O . LEU A 1 90 ? -2.790 -1.829 -6.671 1.00 97.31 90 LEU A O 1
ATOM 721 N N . ASP A 1 91 ? -3.848 0.100 -6.217 1.00 96.81 91 ASP A N 1
ATOM 722 C CA . ASP A 1 91 ? -2.847 0.949 -6.879 1.00 96.81 91 ASP A CA 1
ATOM 723 C C . ASP A 1 91 ? -1.479 0.829 -6.194 1.00 96.81 91 ASP A C 1
ATOM 725 O O . ASP A 1 91 ? -0.434 0.692 -6.841 1.00 96.81 91 ASP A O 1
ATOM 729 N N . THR A 1 92 ? -1.485 0.771 -4.863 1.00 97.75 92 THR A N 1
ATOM 730 C CA . THR A 1 92 ? -0.283 0.537 -4.056 1.00 97.75 92 THR A CA 1
ATOM 731 C C . THR A 1 92 ? 0.327 -0.845 -4.326 1.00 97.75 92 THR A C 1
ATOM 733 O O . THR A 1 92 ? 1.549 -0.969 -4.434 1.00 97.75 92 THR A O 1
ATOM 736 N N . ALA A 1 93 ? -0.494 -1.882 -4.527 1.00 97.62 93 ALA A N 1
ATOM 737 C CA . ALA A 1 93 ? -0.042 -3.224 -4.883 1.00 97.62 93 ALA A CA 1
ATOM 738 C C . ALA A 1 93 ? 0.727 -3.215 -6.207 1.00 97.62 93 ALA A C 1
ATOM 740 O O . ALA A 1 93 ? 1.743 -3.905 -6.342 1.00 97.62 93 ALA A O 1
ATOM 741 N N . ARG A 1 94 ? 0.288 -2.405 -7.178 1.00 96.81 94 ARG A N 1
ATOM 742 C CA . ARG A 1 94 ? 0.985 -2.247 -8.459 1.00 96.81 94 ARG A CA 1
ATOM 743 C C . ARG A 1 94 ? 2.373 -1.634 -8.272 1.00 96.81 94 ARG A C 1
ATOM 745 O O . ARG A 1 94 ? 3.334 -2.171 -8.818 1.00 96.81 94 ARG A O 1
ATOM 752 N N . LEU A 1 95 ? 2.512 -0.600 -7.439 1.00 97.56 95 LEU A N 1
ATOM 753 C CA . LEU A 1 95 ? 3.826 -0.045 -7.083 1.00 97.56 95 LEU A CA 1
ATOM 754 C C . LEU A 1 95 ? 4.700 -1.063 -6.341 1.00 97.56 95 LEU A C 1
ATOM 756 O O . LEU A 1 95 ? 5.885 -1.193 -6.637 1.00 97.56 95 LEU A O 1
ATOM 760 N N . HIS A 1 96 ? 4.117 -1.833 -5.422 1.00 98.00 96 HIS A N 1
ATOM 761 C CA . HIS A 1 96 ? 4.822 -2.904 -4.725 1.00 98.00 96 HIS A CA 1
ATOM 762 C C . HIS A 1 96 ? 5.336 -3.968 -5.708 1.00 98.00 96 HIS A C 1
ATOM 764 O O . HIS A 1 96 ? 6.473 -4.424 -5.599 1.00 98.00 96 HIS A O 1
ATOM 770 N N . ALA A 1 97 ? 4.541 -4.340 -6.717 1.00 97.62 97 ALA A N 1
ATOM 771 C CA . ALA A 1 97 ? 4.978 -5.258 -7.765 1.00 97.62 97 ALA A CA 1
ATOM 772 C C . ALA A 1 97 ? 6.145 -4.705 -8.595 1.00 97.62 97 ALA A C 1
ATOM 774 O O . ALA A 1 97 ? 7.088 -5.449 -8.858 1.00 97.62 97 ALA A O 1
ATOM 775 N N . GLU A 1 98 ? 6.108 -3.428 -8.979 1.00 96.50 98 GLU A N 1
ATOM 776 C CA . GLU A 1 98 ? 7.212 -2.766 -9.689 1.00 96.50 98 GLU A CA 1
ATOM 777 C C . GLU A 1 98 ? 8.488 -2.708 -8.838 1.00 96.50 98 GLU A C 1
ATOM 779 O O . GLU A 1 98 ? 9.578 -3.015 -9.327 1.00 96.50 98 GLU A O 1
ATOM 784 N N . TYR A 1 99 ? 8.355 -2.408 -7.544 1.00 97.69 99 TYR A N 1
ATOM 785 C CA . TYR A 1 99 ? 9.473 -2.410 -6.602 1.00 97.69 99 TYR A CA 1
ATOM 786 C C . TYR A 1 99 ? 10.154 -3.785 -6.529 1.00 97.69 99 TYR A C 1
ATOM 788 O O . TYR A 1 99 ? 11.365 -3.889 -6.716 1.00 97.69 99 TYR A O 1
ATOM 796 N N . TRP A 1 100 ? 9.377 -4.860 -6.357 1.00 96.81 100 TRP A N 1
ATOM 797 C CA . TRP A 1 100 ? 9.904 -6.233 -6.322 1.00 96.81 100 TRP A CA 1
ATOM 798 C C . TRP A 1 100 ? 10.449 -6.731 -7.661 1.00 96.81 100 TRP A C 1
ATOM 800 O O . TRP A 1 100 ? 11.206 -7.698 -7.695 1.00 96.81 100 TRP A O 1
ATOM 810 N N . ARG A 1 101 ? 10.092 -6.072 -8.765 1.00 94.50 101 ARG A N 1
ATOM 811 C CA . ARG A 1 101 ? 10.677 -6.304 -10.092 1.00 94.50 101 ARG A CA 1
ATOM 812 C C . ARG A 1 101 ? 11.975 -5.521 -10.315 1.00 94.50 101 ARG A C 1
ATOM 814 O O . ARG A 1 101 ? 12.562 -5.635 -11.386 1.00 94.50 101 ARG A O 1
ATOM 821 N N . GLY A 1 102 ? 12.434 -4.762 -9.318 1.00 95.81 102 GLY A N 1
ATOM 822 C CA . GLY A 1 102 ? 13.708 -4.043 -9.332 1.00 95.81 102 GLY A CA 1
ATOM 823 C C . GLY A 1 102 ? 13.592 -2.548 -9.629 1.00 95.81 102 GLY A C 1
ATOM 824 O O . GLY A 1 102 ? 14.608 -1.855 -9.649 1.00 95.81 102 GLY A O 1
ATOM 825 N N . ASN A 1 103 ? 12.385 -2.007 -9.827 1.00 96.31 103 ASN A N 1
ATOM 826 C CA . ASN A 1 103 ? 12.211 -0.571 -10.018 1.00 96.31 103 ASN A CA 1
ATOM 827 C C . ASN A 1 103 ? 12.233 0.166 -8.670 1.00 96.31 103 ASN A C 1
ATOM 829 O O . ASN A 1 103 ? 11.200 0.548 -8.129 1.00 96.31 103 ASN A O 1
ATOM 833 N N . LEU A 1 104 ? 13.426 0.408 -8.126 1.00 96.44 104 LEU A N 1
ATOM 834 C CA . LEU A 1 104 ? 13.588 1.062 -6.821 1.00 96.44 104 LEU A CA 1
ATOM 835 C C . LEU A 1 104 ? 13.089 2.519 -6.787 1.00 96.44 104 LEU A C 1
ATOM 837 O O . LEU A 1 104 ? 12.874 3.066 -5.708 1.00 96.44 104 LEU A O 1
ATOM 841 N N . LYS A 1 105 ? 12.849 3.151 -7.945 1.00 97.25 105 LYS A N 1
ATOM 842 C CA . LYS A 1 105 ? 12.370 4.542 -8.024 1.00 97.25 105 LYS A CA 1
ATOM 843 C C . LYS A 1 105 ? 10.979 4.720 -7.415 1.00 97.25 105 LYS A C 1
ATOM 845 O O . LYS A 1 105 ? 10.664 5.807 -6.944 1.00 97.25 105 LYS A O 1
ATOM 850 N N . VAL A 1 106 ? 10.160 3.664 -7.384 1.00 97.69 106 VAL A N 1
ATOM 851 C CA . VAL A 1 106 ? 8.808 3.731 -6.802 1.00 97.69 106 VAL A CA 1
ATOM 852 C C . VAL A 1 106 ? 8.795 3.581 -5.278 1.00 97.69 106 VAL A C 1
ATOM 854 O O . VAL A 1 106 ? 7.741 3.730 -4.668 1.00 97.69 106 VAL A O 1
ATOM 857 N N . ALA A 1 107 ? 9.942 3.310 -4.642 1.00 96.50 107 ALA A N 1
ATOM 858 C CA . ALA A 1 107 ? 10.018 3.013 -3.210 1.00 96.50 107 ALA A CA 1
ATOM 859 C C . ALA A 1 107 ? 9.503 4.157 -2.322 1.00 96.50 107 ALA A C 1
ATOM 861 O O . ALA A 1 107 ? 8.815 3.910 -1.332 1.00 96.50 107 ALA A O 1
ATOM 862 N N . ALA A 1 108 ? 9.812 5.408 -2.681 1.00 97.56 108 ALA A N 1
ATOM 863 C CA . ALA A 1 108 ? 9.382 6.575 -1.913 1.00 97.56 108 ALA A CA 1
ATOM 864 C C . ALA A 1 108 ? 7.853 6.731 -1.925 1.00 97.56 108 ALA A C 1
ATOM 866 O O . ALA A 1 108 ? 7.242 6.881 -0.868 1.00 97.56 108 ALA A O 1
ATOM 867 N N . GLU A 1 109 ? 7.236 6.624 -3.103 1.00 97.88 109 GLU A N 1
ATOM 868 C CA . GLU A 1 109 ? 5.780 6.697 -3.261 1.00 97.88 109 GLU A CA 1
ATOM 869 C C . GLU A 1 109 ? 5.086 5.510 -2.583 1.00 97.88 109 GLU A C 1
ATOM 871 O O . GLU A 1 109 ? 4.118 5.692 -1.846 1.00 97.88 109 GLU A O 1
ATOM 876 N N . LEU A 1 110 ? 5.631 4.300 -2.757 1.00 97.31 110 LEU A N 1
ATOM 877 C CA . LEU A 1 110 ? 5.143 3.098 -2.084 1.00 97.31 110 LEU A CA 1
ATOM 878 C C . LEU A 1 110 ? 5.103 3.306 -0.565 1.00 97.31 110 LEU A C 1
ATOM 880 O O . LEU A 1 110 ? 4.073 3.054 0.055 1.00 97.31 110 LEU A O 1
ATOM 884 N N . ARG A 1 111 ? 6.182 3.829 0.033 1.00 96.06 111 ARG A N 1
ATOM 885 C CA . ARG A 1 111 ? 6.234 4.121 1.474 1.00 96.06 111 ARG A CA 1
ATOM 886 C C . ARG A 1 111 ? 5.139 5.098 1.899 1.00 96.06 111 ARG A C 1
ATOM 888 O O . ARG A 1 111 ? 4.495 4.872 2.919 1.00 96.06 111 ARG A O 1
ATOM 895 N N . LEU A 1 112 ? 4.929 6.175 1.140 1.00 96.69 112 LEU A N 1
ATOM 896 C CA . LEU A 1 112 ? 3.935 7.200 1.469 1.00 96.69 112 LEU A CA 1
ATOM 897 C C . LEU A 1 112 ? 2.504 6.666 1.411 1.00 96.69 112 LEU A C 1
ATOM 899 O O . LEU A 1 112 ? 1.707 6.990 2.289 1.00 96.69 112 LEU A O 1
ATOM 903 N N . ARG A 1 113 ? 2.175 5.842 0.411 1.00 97.19 113 ARG A N 1
ATOM 904 C CA . ARG A 1 113 ? 0.837 5.245 0.292 1.00 97.19 113 ARG A CA 1
ATOM 905 C C . ARG A 1 113 ? 0.573 4.222 1.383 1.00 97.19 113 ARG A C 1
ATOM 907 O O . ARG A 1 113 ? -0.441 4.303 2.062 1.00 97.19 113 ARG A O 1
ATOM 914 N N . VAL A 1 114 ? 1.530 3.331 1.618 1.00 95.75 114 VAL A N 1
ATOM 915 C CA . VAL A 1 114 ? 1.455 2.294 2.653 1.00 95.75 114 VAL A CA 1
ATOM 916 C C . VAL A 1 114 ? 1.321 2.898 4.061 1.00 95.75 114 VAL A C 1
ATOM 918 O O . VAL A 1 114 ? 0.580 2.373 4.894 1.00 95.75 114 VAL A O 1
ATOM 921 N N . ALA A 1 115 ? 1.960 4.043 4.315 1.00 95.19 115 ALA A N 1
ATOM 922 C CA . ALA A 1 115 ? 1.851 4.762 5.583 1.00 95.19 115 ALA A CA 1
ATOM 923 C C . ALA A 1 115 ? 0.428 5.252 5.899 1.00 95.19 115 ALA A C 1
ATOM 925 O O . ALA A 1 115 ? 0.046 5.306 7.068 1.00 95.19 115 ALA A O 1
ATOM 926 N N . LYS A 1 116 ? -0.389 5.566 4.883 1.00 94.06 116 LYS A N 1
ATOM 927 C CA . LYS A 1 116 ? -1.782 6.013 5.084 1.00 94.06 116 LYS A CA 1
ATOM 928 C C . LYS A 1 116 ? -2.652 4.955 5.762 1.00 94.06 116 LYS A C 1
ATOM 930 O O . LYS A 1 116 ? -3.619 5.312 6.421 1.00 94.06 116 LYS A O 1
ATOM 935 N N . PHE A 1 117 ? -2.274 3.687 5.627 1.00 94.06 117 PHE A N 1
ATOM 936 C CA . PHE A 1 117 ? -3.003 2.541 6.161 1.00 94.06 117 PHE A CA 1
ATOM 937 C C . PHE A 1 117 ? -2.391 1.985 7.454 1.00 94.06 117 PHE A C 1
ATOM 939 O O . PHE A 1 117 ? -2.844 0.965 7.956 1.00 94.06 117 PHE A O 1
ATOM 946 N N . GLY A 1 118 ? -1.349 2.614 8.014 1.00 93.25 118 GLY A N 1
ATOM 947 C CA . GLY A 1 118 ? -0.778 2.166 9.289 1.00 93.25 118 GLY A CA 1
ATOM 948 C C . GLY A 1 118 ? 0.088 0.905 9.188 1.00 93.25 118 GLY A C 1
ATOM 949 O O . GLY A 1 118 ? 0.125 0.093 10.116 1.00 93.25 118 GLY A O 1
ATOM 950 N N . ALA A 1 119 ? 0.799 0.704 8.079 1.00 91.19 119 ALA A N 1
ATOM 951 C CA . ALA A 1 119 ? 1.587 -0.514 7.894 1.00 91.19 119 ALA A CA 1
ATOM 952 C C . ALA A 1 119 ? 2.746 -0.657 8.895 1.00 91.19 119 ALA A C 1
ATOM 954 O O . ALA A 1 119 ? 3.042 -1.762 9.355 1.00 91.19 119 ALA A O 1
ATOM 955 N N . THR A 1 120 ? 3.396 0.449 9.273 1.00 90.62 120 THR A N 1
ATOM 956 C CA . THR A 1 120 ? 4.478 0.434 10.269 1.00 90.62 120 THR A CA 1
ATOM 957 C C . THR A 1 120 ? 3.981 0.859 11.657 1.00 90.62 120 THR A C 1
ATOM 959 O O . THR A 1 120 ? 2.963 1.545 11.766 1.00 90.62 120 THR A O 1
ATOM 962 N N . PRO A 1 121 ? 4.683 0.492 12.749 1.00 87.31 121 PRO A N 1
ATOM 963 C CA . PRO A 1 121 ? 4.355 0.988 14.087 1.00 87.31 121 PRO A CA 1
ATOM 964 C C . PRO A 1 121 ? 4.357 2.520 14.185 1.00 87.31 121 PRO A C 1
ATOM 966 O O . PRO A 1 121 ? 3.512 3.082 14.876 1.00 87.31 121 PRO A O 1
ATOM 969 N N . GLU A 1 122 ? 5.270 3.192 13.474 1.00 90.31 122 GLU A N 1
ATOM 970 C CA . GLU A 1 122 ? 5.318 4.659 13.413 1.00 90.31 122 GLU A CA 1
ATOM 971 C C . GLU A 1 122 ? 4.039 5.220 12.778 1.00 90.31 122 GLU A C 1
ATOM 973 O O . GLU A 1 122 ? 3.427 6.145 13.316 1.00 90.31 122 GLU A O 1
ATOM 978 N N . ASP A 1 123 ? 3.597 4.623 11.670 1.00 92.94 123 ASP A N 1
ATOM 979 C CA . ASP A 1 123 ? 2.375 5.034 10.980 1.00 92.94 123 ASP A CA 1
ATOM 980 C C . ASP A 1 123 ? 1.141 4.796 11.853 1.00 92.94 123 ASP A C 1
ATOM 982 O O . ASP A 1 123 ? 0.276 5.665 11.952 1.00 92.94 123 ASP A O 1
ATOM 986 N N . ARG A 1 124 ? 1.079 3.667 12.570 1.00 92.00 124 ARG A N 1
ATOM 987 C CA . ARG A 1 124 ? -0.008 3.402 13.527 1.00 92.00 124 ARG A CA 1
ATOM 988 C C . ARG A 1 124 ? -0.028 4.404 14.666 1.00 92.00 124 ARG A C 1
ATOM 990 O O . ARG A 1 124 ? -1.092 4.925 14.987 1.00 92.00 124 ARG A O 1
ATOM 997 N N . ALA A 1 125 ? 1.131 4.730 15.235 1.00 89.00 125 ALA A N 1
ATOM 998 C CA . ALA A 1 125 ? 1.233 5.756 16.267 1.00 89.00 125 ALA A CA 1
ATOM 999 C C . ALA A 1 125 ? 0.759 7.123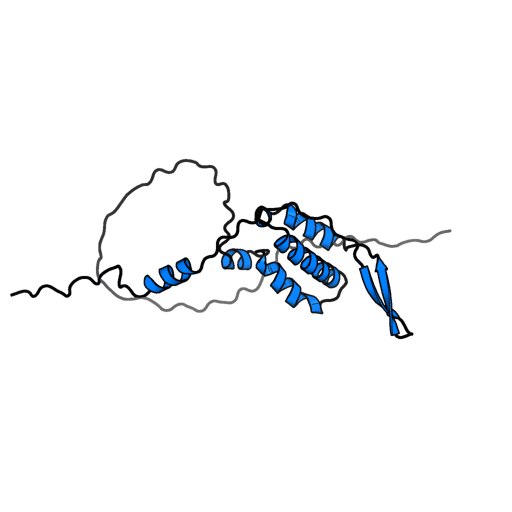 15.742 1.00 89.00 125 ALA A C 1
ATOM 1001 O O . ALA A 1 125 ? 0.008 7.823 16.425 1.00 89.00 125 ALA A O 1
ATOM 1002 N N . ARG A 1 126 ? 1.122 7.476 14.500 1.00 91.44 126 ARG A N 1
ATOM 1003 C CA . ARG A 1 126 ? 0.672 8.705 13.828 1.00 91.44 126 ARG A CA 1
ATOM 1004 C C . ARG A 1 126 ? -0.841 8.730 13.612 1.00 91.44 126 ARG A C 1
ATOM 1006 O O . ARG A 1 126 ? -1.465 9.765 13.839 1.00 91.44 126 ARG A O 1
ATOM 1013 N N . LEU A 1 127 ? -1.422 7.602 13.212 1.00 91.38 127 LEU A N 1
ATOM 1014 C CA . LEU A 1 127 ? -2.864 7.431 13.018 1.00 91.38 127 LEU A CA 1
ATOM 1015 C C . LEU A 1 127 ? -3.627 7.204 14.333 1.00 91.38 127 LEU A C 1
ATOM 1017 O O . LEU A 1 127 ? -4.852 7.147 14.322 1.00 91.38 127 LEU A O 1
ATOM 1021 N N . ARG A 1 128 ? -2.920 7.124 15.472 1.00 89.69 128 ARG A N 1
ATOM 1022 C CA . ARG A 1 128 ? -3.469 6.819 16.805 1.00 89.69 128 ARG A CA 1
ATOM 1023 C C . ARG A 1 128 ? -4.200 5.475 16.866 1.00 89.69 128 ARG A C 1
ATOM 1025 O O . ARG A 1 128 ? -5.136 5.311 17.643 1.00 89.69 128 ARG A O 1
ATOM 1032 N N . ILE A 1 129 ? -3.743 4.516 16.071 1.00 88.12 129 ILE A N 1
ATOM 1033 C CA . ILE A 1 129 ? -4.254 3.149 16.060 1.00 88.12 129 ILE A CA 1
ATOM 1034 C C . ILE A 1 129 ? -3.527 2.366 17.151 1.00 88.12 129 ILE A C 1
ATOM 1036 O O . ILE A 1 129 ? -2.295 2.300 17.164 1.00 88.12 129 ILE A O 1
ATOM 1040 N N . GLN A 1 130 ? -4.288 1.765 18.060 1.00 83.62 130 GLN A N 1
ATOM 1041 C CA . GLN A 1 130 ? -3.772 0.849 19.072 1.00 83.62 130 GLN A CA 1
ATOM 1042 C C . GLN A 1 130 ? -4.390 -0.520 18.836 1.00 83.62 130 GLN A C 1
ATOM 1044 O O . GLN A 1 130 ? -5.611 -0.648 18.786 1.00 83.62 130 GLN A O 1
ATOM 1049 N N . PHE A 1 131 ? -3.549 -1.542 18.708 1.00 78.50 131 PHE A N 1
ATOM 1050 C CA . PHE A 1 131 ? -4.037 -2.907 18.807 1.00 78.50 131 PHE A CA 1
ATOM 1051 C C . PHE A 1 131 ? -4.289 -3.191 20.280 1.00 78.50 131 PHE A C 1
ATOM 1053 O O . PHE A 1 131 ? -3.365 -3.112 21.091 1.00 78.50 131 PHE A O 1
ATOM 1060 N N . ALA A 1 132 ? -5.536 -3.502 20.626 1.00 78.62 132 ALA A N 1
ATOM 1061 C CA . ALA A 1 132 ? -5.821 -4.084 21.921 1.00 78.62 132 ALA A CA 1
ATOM 1062 C C . ALA A 1 132 ? -5.130 -5.451 21.955 1.00 78.62 132 ALA A C 1
ATOM 1064 O O . ALA A 1 132 ? -5.571 -6.401 21.311 1.00 78.62 132 ALA A O 1
ATOM 1065 N N . VAL A 1 133 ? -4.009 -5.547 22.669 1.00 64.44 133 VAL A N 1
ATOM 1066 C CA . VAL A 1 133 ? -3.540 -6.852 23.125 1.00 64.44 133 VAL A CA 1
ATOM 1067 C C . VAL A 1 133 ? -4.612 -7.303 24.103 1.00 64.44 133 VAL A C 1
ATOM 1069 O O . VAL A 1 133 ? -4.871 -6.598 25.077 1.00 64.44 133 VAL A O 1
ATOM 1072 N N . ALA A 1 134 ? -5.293 -8.410 23.810 1.00 57.53 134 ALA A N 1
ATOM 1073 C CA . ALA A 1 134 ? -6.195 -9.031 24.765 1.00 57.53 134 ALA A CA 1
ATOM 1074 C C . ALA A 1 134 ? -5.356 -9.487 25.969 1.00 57.53 134 ALA A C 1
ATOM 1076 O O . ALA A 1 134 ? -4.841 -10.601 26.013 1.00 57.53 134 ALA A O 1
ATOM 1077 N N . GLU A 1 135 ? -5.143 -8.582 26.918 1.00 48.91 135 GLU A N 1
ATOM 1078 C CA . GLU A 1 135 ? -4.694 -8.919 28.254 1.00 48.91 135 GLU A CA 1
ATOM 1079 C C . GLU A 1 135 ? -5.853 -9.702 28.869 1.00 48.91 135 GLU A C 1
ATOM 1081 O O . GLU A 1 135 ? -6.962 -9.179 29.000 1.00 48.91 135 GLU A O 1
ATOM 1086 N N . ASN A 1 136 ? -5.631 -10.993 29.140 1.00 42.81 136 ASN A N 1
ATOM 1087 C CA . ASN A 1 136 ? -6.564 -11.789 29.926 1.00 42.81 136 ASN A CA 1
ATOM 1088 C C . ASN A 1 136 ? -6.909 -10.976 31.174 1.00 42.81 136 ASN A C 1
ATOM 1090 O O . ASN A 1 136 ? -6.036 -10.665 31.983 1.00 42.81 136 ASN A O 1
ATOM 1094 N N . ALA A 1 137 ? -8.172 -10.572 31.270 1.00 50.66 137 ALA A N 1
ATOM 1095 C CA . ALA A 1 137 ? -8.673 -9.762 32.355 1.00 50.66 137 ALA A CA 1
ATOM 1096 C C . ALA A 1 137 ? -8.585 -10.562 33.657 1.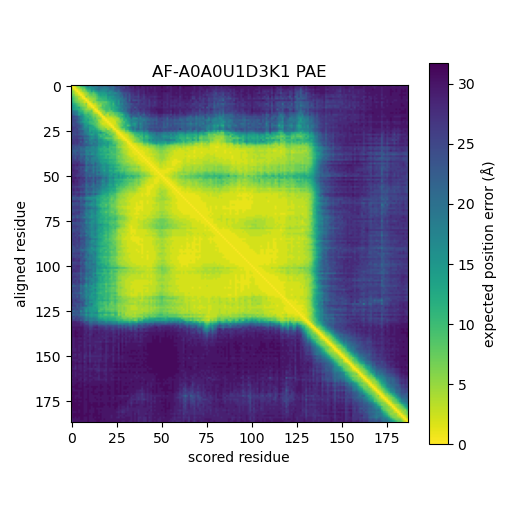00 50.66 137 ALA A C 1
ATOM 1098 O O . ALA A 1 137 ? -9.498 -11.311 33.994 1.00 50.66 137 ALA A O 1
ATOM 1099 N N . GLU A 1 138 ? -7.506 -10.374 34.410 1.00 43.31 138 GLU A N 1
ATOM 1100 C CA . GLU A 1 138 ? -7.433 -10.793 35.803 1.00 43.31 138 GLU A CA 1
ATOM 1101 C C . GLU A 1 138 ? -7.379 -9.544 36.687 1.00 43.31 138 GLU A C 1
ATOM 1103 O O . GLU A 1 138 ? -6.339 -8.973 36.999 1.00 43.31 138 GLU A O 1
ATOM 1108 N N . ASN A 1 139 ? -8.590 -9.071 36.982 1.00 43.84 139 ASN A N 1
ATOM 1109 C CA . ASN A 1 139 ? -9.008 -8.314 38.157 1.00 43.84 139 ASN A CA 1
ATOM 1110 C C . ASN A 1 139 ? -7.875 -7.818 39.085 1.00 43.84 139 ASN A C 1
ATOM 1112 O O . ASN A 1 139 ? -7.525 -8.477 40.065 1.00 43.84 139 ASN A O 1
ATOM 1116 N N . ARG A 1 140 ? -7.370 -6.600 38.851 1.00 41.06 140 ARG A N 1
ATOM 1117 C CA . ARG A 1 140 ? -6.678 -5.833 39.897 1.00 41.06 140 ARG A CA 1
ATOM 1118 C C . ARG A 1 140 ? -7.608 -4.722 40.396 1.00 41.06 140 ARG A C 1
ATOM 1120 O O . ARG A 1 140 ? -7.835 -3.761 39.66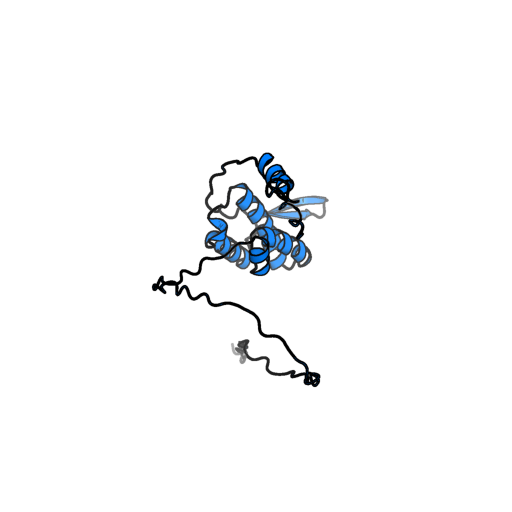0 1.00 41.06 140 ARG A O 1
ATOM 1127 N N . PRO A 1 141 ? -8.158 -4.822 41.622 1.00 40.62 141 PRO A N 1
ATOM 1128 C CA . PRO A 1 141 ? -8.983 -3.762 42.176 1.00 40.62 141 PRO A CA 1
ATOM 1129 C C . PRO A 1 141 ? -8.152 -2.491 42.365 1.00 40.62 141 PRO A C 1
ATOM 1131 O O . PRO A 1 141 ? -7.003 -2.525 42.813 1.00 40.62 141 PRO A O 1
ATOM 1134 N N . ALA A 1 142 ? -8.766 -1.367 42.007 1.00 47.56 142 ALA A N 1
ATOM 1135 C CA . ALA A 1 142 ? -8.231 -0.029 42.176 1.00 47.56 142 ALA A CA 1
ATOM 1136 C C . ALA A 1 142 ? -7.866 0.232 43.646 1.00 47.56 142 ALA A C 1
ATOM 1138 O O . ALA A 1 142 ? -8.742 0.421 44.489 1.00 47.56 142 ALA A O 1
ATOM 1139 N N . SER A 1 143 ? -6.571 0.301 43.959 1.00 42.62 143 SER A N 1
ATOM 1140 C CA . SER A 1 143 ? -6.119 0.904 45.210 1.00 42.62 143 SER A CA 1
ATOM 1141 C C . SER A 1 143 ? -6.089 2.420 45.037 1.00 42.62 143 SER A C 1
ATOM 1143 O O . SER A 1 143 ? -5.109 3.006 44.573 1.00 42.62 143 SER A O 1
ATOM 1145 N N . VAL A 1 144 ? -7.202 3.046 45.411 1.00 44.12 144 VAL A N 1
ATOM 1146 C CA . VAL A 1 144 ? -7.252 4.442 45.842 1.00 44.12 144 VAL A CA 1
ATOM 1147 C C . VAL A 1 144 ? -6.304 4.601 47.033 1.00 44.12 144 VAL A C 1
ATOM 1149 O O . VAL A 1 144 ? -6.428 3.893 48.028 1.00 44.12 144 VAL A O 1
ATOM 1152 N N . GLY A 1 145 ? -5.359 5.530 46.921 1.00 37.12 145 GLY A N 1
ATOM 1153 C CA . GLY A 1 145 ? -4.389 5.845 47.965 1.00 37.12 145 GLY A CA 1
ATOM 1154 C C . GLY A 1 145 ? -3.780 7.222 47.739 1.00 37.12 145 GLY A C 1
ATOM 1155 O O . GLY A 1 145 ? -2.631 7.356 47.340 1.00 37.12 145 GLY A O 1
ATOM 1156 N N . SER A 1 146 ? -4.588 8.255 47.948 1.00 36.22 146 SER A N 1
ATOM 1157 C CA . SER A 1 146 ? -4.166 9.647 48.084 1.00 36.22 146 SER A CA 1
ATOM 1158 C C . SER A 1 146 ? -3.438 9.879 49.411 1.00 36.22 146 SER A C 1
ATOM 1160 O O . SER A 1 146 ? -4.061 9.636 50.440 1.00 36.22 146 SER A O 1
ATOM 1162 N N . VAL A 1 147 ? -2.229 10.461 49.407 1.00 35.94 147 VAL A N 1
ATOM 1163 C CA . VAL A 1 147 ? -1.751 11.412 50.443 1.00 35.94 147 VAL A CA 1
ATOM 1164 C C . VAL A 1 147 ? -0.761 12.417 49.796 1.00 35.94 147 VAL A C 1
ATOM 1166 O O . VAL A 1 147 ? 0.016 11.998 48.937 1.00 35.94 147 VAL A O 1
ATOM 1169 N N . PRO A 1 148 ? -0.801 13.730 50.128 1.00 42.06 148 PRO A N 1
ATOM 1170 C CA . PRO A 1 148 ? -0.174 14.805 49.347 1.00 42.06 148 PRO A CA 1
ATOM 1171 C C . PRO A 1 148 ? 1.148 15.363 49.931 1.00 42.06 148 PRO A C 1
ATOM 1173 O O . PRO A 1 148 ? 1.581 14.980 51.009 1.00 42.06 148 PRO A O 1
ATOM 1176 N N . ALA A 1 149 ? 1.671 16.375 49.220 1.00 34.84 149 ALA A N 1
ATOM 1177 C CA . ALA A 1 149 ? 2.441 17.542 49.686 1.00 34.84 149 ALA A CA 1
ATOM 1178 C C . ALA A 1 149 ? 3.936 17.401 50.066 1.00 34.84 149 ALA A C 1
ATOM 1180 O O . ALA A 1 149 ? 4.303 16.996 51.158 1.00 34.84 149 ALA A O 1
ATOM 1181 N N . ASN A 1 150 ? 4.768 17.902 49.144 1.00 34.66 150 ASN A N 1
ATOM 1182 C CA . ASN A 1 150 ? 5.765 18.971 49.321 1.00 34.66 150 ASN A CA 1
ATOM 1183 C C . ASN A 1 150 ? 6.643 18.962 50.595 1.00 34.66 150 ASN A C 1
ATOM 1185 O O . ASN A 1 150 ? 6.198 19.363 51.668 1.00 34.66 150 ASN A O 1
ATOM 1189 N N . ALA A 1 151 ? 7.934 18.657 50.422 1.00 38.03 151 ALA A N 1
ATOM 1190 C CA . ALA A 1 151 ? 9.000 19.064 51.332 1.00 38.03 151 ALA A CA 1
ATOM 1191 C C . ALA A 1 151 ? 10.164 19.664 50.523 1.00 38.03 151 ALA A C 1
ATOM 1193 O O . ALA A 1 151 ? 10.669 19.072 49.570 1.00 38.03 151 ALA A O 1
ATOM 1194 N N . ASP A 1 152 ? 10.509 20.882 50.916 1.00 34.22 152 ASP A N 1
ATOM 1195 C CA . ASP A 1 152 ? 11.512 21.791 50.373 1.00 34.22 152 ASP A CA 1
ATOM 1196 C C . ASP A 1 152 ? 12.957 21.316 50.686 1.00 34.22 152 ASP A C 1
ATOM 1198 O O . ASP A 1 152 ? 13.254 20.997 51.834 1.00 34.22 152 ASP A O 1
ATOM 1202 N N . GLN A 1 153 ? 13.844 21.394 49.674 1.00 41.69 153 GLN A N 1
ATOM 1203 C CA . GLN A 1 153 ? 15.308 21.682 49.726 1.00 41.69 153 GLN A CA 1
ATOM 1204 C C . GLN A 1 153 ? 16.335 20.677 50.329 1.00 41.69 153 GLN A C 1
ATOM 1206 O O . GLN A 1 153 ? 15.977 19.835 51.144 1.00 41.69 153 GLN A O 1
ATOM 1211 N N . PRO A 1 154 ? 17.668 20.811 50.054 1.00 42.81 154 PRO A N 1
ATOM 1212 C CA . PRO A 1 154 ? 18.386 21.451 48.931 1.00 42.81 154 PRO A CA 1
ATOM 1213 C C . PRO A 1 154 ? 19.579 20.634 48.336 1.00 42.81 154 PRO A C 1
ATOM 1215 O O . PRO A 1 154 ? 20.123 19.715 48.933 1.00 42.81 154 PRO A O 1
ATOM 1218 N N . ALA A 1 155 ? 20.013 21.074 47.146 1.00 36.44 155 ALA A N 1
ATOM 1219 C CA . ALA A 1 155 ? 21.375 21.103 46.577 1.00 36.44 155 ALA A CA 1
ATOM 1220 C C . ALA A 1 155 ? 22.395 19.948 46.806 1.00 36.44 155 ALA A C 1
ATOM 1222 O O . ALA A 1 155 ? 23.076 19.882 47.823 1.00 36.44 155 ALA A O 1
ATOM 1223 N N . GLY A 1 156 ? 22.718 19.245 45.705 1.00 31.12 156 GLY A N 1
ATOM 1224 C CA . GLY A 1 156 ? 24.113 19.107 45.243 1.00 31.12 156 GLY A CA 1
ATOM 1225 C C . GLY A 1 156 ? 24.755 17.709 45.219 1.00 31.12 156 GLY A C 1
ATOM 1226 O O . GLY A 1 156 ? 25.141 17.204 46.264 1.00 31.12 156 GLY A O 1
ATOM 1227 N N . ARG A 1 157 ? 24.997 17.165 44.004 1.00 42.47 157 ARG A N 1
ATOM 1228 C CA . ARG A 1 157 ? 26.209 16.432 43.512 1.00 42.47 157 ARG A CA 1
ATOM 1229 C C . ARG A 1 157 ? 25.887 15.585 42.254 1.00 42.47 157 ARG A C 1
ATOM 1231 O O . ARG A 1 157 ? 24.726 15.276 42.027 1.00 42.47 157 ARG A O 1
ATOM 1238 N N . PRO A 1 158 ? 26.880 15.100 41.484 1.00 46.00 158 PRO A N 1
ATOM 1239 C CA . PRO A 1 158 ? 27.864 15.810 40.672 1.00 46.00 158 PRO A CA 1
ATOM 1240 C C . PRO A 1 158 ? 27.712 15.464 39.167 1.00 46.00 158 PRO A C 1
ATOM 1242 O O . PRO A 1 158 ? 26.921 14.615 38.761 1.00 46.00 158 PRO A O 1
ATOM 1245 N N . ARG A 1 159 ? 28.486 16.155 38.323 1.00 47.91 159 ARG A N 1
ATOM 1246 C CA . ARG A 1 159 ? 28.481 16.056 36.853 1.00 47.91 159 ARG A CA 1
ATOM 1247 C C . ARG A 1 159 ? 28.822 14.643 36.342 1.00 47.91 1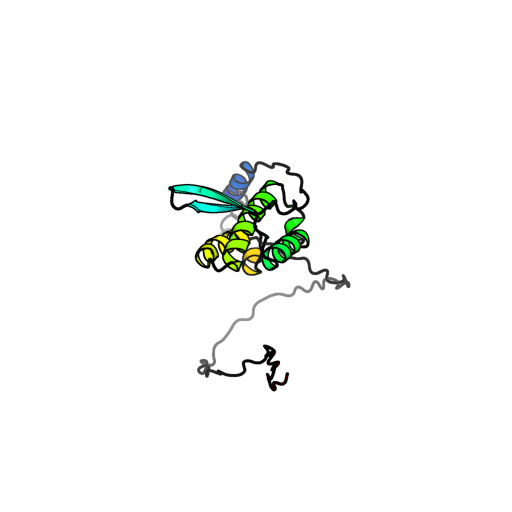59 ARG A C 1
ATOM 1249 O O . ARG A 1 159 ? 29.767 14.019 36.815 1.00 47.91 159 ARG A O 1
ATOM 1256 N N . ARG A 1 160 ? 28.058 14.192 35.336 1.00 43.75 160 ARG A N 1
ATOM 1257 C CA . ARG A 1 160 ? 28.209 12.928 34.591 1.00 43.75 160 ARG A CA 1
ATOM 1258 C C . ARG A 1 160 ? 29.597 12.800 33.947 1.00 43.75 160 ARG A C 1
ATOM 1260 O O . ARG A 1 160 ? 30.042 13.715 33.258 1.00 43.75 160 ARG A O 1
ATOM 1267 N N . ALA A 1 161 ? 30.225 11.640 34.126 1.00 42.16 161 ALA A N 1
ATOM 1268 C CA . ALA A 1 161 ? 31.380 11.189 33.352 1.00 42.16 161 ALA A CA 1
ATOM 1269 C C . ALA A 1 161 ? 30.960 10.797 31.913 1.00 42.16 161 ALA A C 1
ATOM 1271 O O . ALA A 1 161 ? 29.791 10.458 31.699 1.00 42.16 161 ALA A O 1
ATOM 1272 N N . PRO A 1 162 ? 31.870 10.851 30.921 1.00 49.34 162 PRO A N 1
ATOM 1273 C CA . PRO A 1 162 ? 31.525 10.625 29.519 1.00 49.34 162 PRO A CA 1
ATOM 1274 C C . PRO A 1 162 ? 31.220 9.151 29.210 1.00 49.34 162 PRO A C 1
ATOM 1276 O O . PRO A 1 162 ? 31.901 8.241 29.682 1.00 49.34 162 PRO A O 1
ATOM 1279 N N . ILE A 1 163 ? 30.205 8.939 28.367 1.00 50.06 163 ILE A N 1
ATOM 1280 C CA . ILE A 1 163 ? 29.815 7.638 27.811 1.00 50.06 163 ILE A CA 1
ATOM 1281 C C . ILE A 1 163 ? 30.947 7.144 26.903 1.00 50.06 163 ILE A C 1
ATOM 1283 O O . ILE A 1 163 ? 31.212 7.734 25.855 1.00 50.06 163 ILE A O 1
ATOM 1287 N N . ARG A 1 164 ? 31.624 6.065 27.307 1.00 42.75 164 ARG A N 1
ATOM 1288 C CA . ARG A 1 164 ? 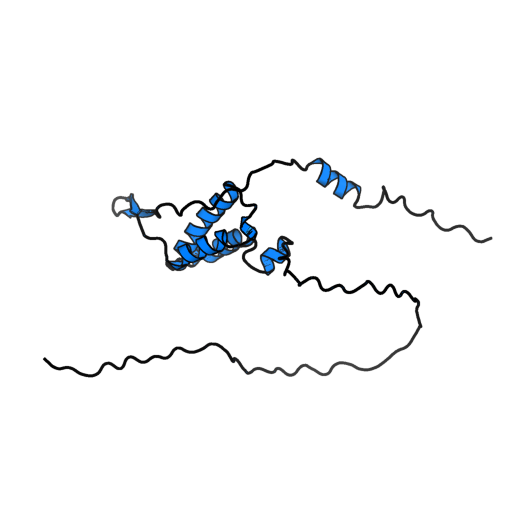32.510 5.305 26.419 1.00 42.75 164 ARG A CA 1
ATOM 1289 C C . ARG A 1 164 ? 31.659 4.518 25.424 1.00 42.75 164 ARG A C 1
ATOM 1291 O O . ARG A 1 164 ? 30.733 3.813 25.810 1.00 42.75 164 ARG A O 1
ATOM 1298 N N . HIS A 1 165 ? 32.005 4.673 24.152 1.00 38.25 165 HIS A N 1
ATOM 1299 C CA . HIS A 1 165 ? 31.513 3.905 23.016 1.00 38.25 165 HIS A CA 1
ATOM 1300 C C . HIS A 1 165 ? 31.757 2.405 23.257 1.00 38.25 165 HIS A C 1
ATOM 1302 O O . HIS A 1 165 ? 32.905 2.003 23.439 1.00 38.25 165 HIS A O 1
ATOM 1308 N N . LEU A 1 166 ? 30.701 1.591 23.232 1.00 38.69 166 LEU A N 1
ATOM 1309 C CA . LEU A 1 166 ? 30.803 0.141 23.083 1.00 38.69 166 LEU A CA 1
ATOM 1310 C C . LEU A 1 166 ? 30.201 -0.208 21.719 1.00 38.69 166 LEU A C 1
ATOM 1312 O O . LEU A 1 166 ? 28.996 -0.397 21.577 1.00 38.69 166 LEU A O 1
ATOM 1316 N N . LEU A 1 167 ? 31.058 -0.186 20.697 1.00 39.25 167 LEU A N 1
ATOM 1317 C CA . LEU A 1 167 ? 30.861 -1.066 19.555 1.00 39.25 167 LEU A CA 1
ATOM 1318 C C . LEU A 1 167 ? 31.147 -2.483 20.048 1.00 39.25 167 LEU A C 1
ATOM 1320 O O . LEU A 1 167 ? 32.179 -2.697 20.679 1.00 39.25 167 LEU A O 1
ATOM 1324 N N . ASP A 1 168 ? 30.229 -3.383 19.722 1.00 32.22 168 ASP A N 1
ATOM 1325 C CA . ASP A 1 168 ? 30.454 -4.766 19.295 1.00 32.22 168 ASP A CA 1
ATOM 1326 C C . ASP A 1 168 ? 29.512 -5.747 19.997 1.00 32.22 168 ASP A C 1
ATOM 1328 O O . ASP A 1 168 ? 29.559 -5.920 21.214 1.00 32.22 168 ASP A O 1
ATOM 1332 N N . SER A 1 169 ? 28.633 -6.341 19.189 1.00 36.47 169 SER A N 1
ATOM 1333 C CA . SER A 1 169 ? 28.133 -7.725 19.238 1.00 36.47 169 SER A CA 1
ATOM 1334 C C . SER A 1 169 ? 26.842 -7.780 18.422 1.00 36.47 169 SER A C 1
ATOM 1336 O O . SER A 1 169 ? 25.725 -7.635 18.917 1.00 36.47 169 SER A O 1
ATOM 1338 N N . ASN A 1 170 ? 27.038 -7.896 17.111 1.00 39.38 170 ASN A N 1
ATOM 1339 C CA . ASN A 1 170 ? 26.012 -8.183 16.121 1.00 39.38 170 ASN A CA 1
ATOM 1340 C C . ASN A 1 170 ? 25.736 -9.694 16.135 1.00 39.38 170 ASN A C 1
ATOM 1342 O O . ASN A 1 170 ? 26.263 -10.425 15.299 1.00 39.38 170 ASN A O 1
ATOM 1346 N N . ASP A 1 171 ? 24.930 -10.146 17.093 1.00 38.75 171 ASP A N 1
ATOM 1347 C CA . ASP A 1 171 ? 24.392 -11.504 17.118 1.00 38.75 171 ASP A CA 1
ATOM 1348 C C . ASP A 1 171 ? 22.979 -11.519 16.527 1.00 38.75 171 ASP A C 1
ATOM 1350 O O . ASP A 1 171 ? 22.094 -10.797 16.987 1.00 38.75 171 ASP A O 1
ATOM 1354 N N . GLY A 1 172 ? 22.748 -12.389 15.536 1.00 35.47 172 GLY A N 1
ATOM 1355 C CA . GLY A 1 172 ? 21.402 -12.938 15.342 1.00 35.47 172 GLY A CA 1
ATOM 1356 C C . GLY A 1 172 ? 20.823 -13.064 13.934 1.00 35.47 172 GLY A C 1
ATOM 1357 O O . GLY A 1 172 ? 19.622 -13.296 13.840 1.00 35.47 172 GLY A O 1
ATOM 1358 N N . TYR A 1 173 ? 21.597 -12.981 12.846 1.00 34.94 173 TYR A N 1
ATOM 1359 C CA . TYR A 1 173 ? 21.102 -13.444 11.538 1.00 34.94 173 TYR A CA 1
ATOM 1360 C C . TYR A 1 173 ? 21.693 -14.816 11.189 1.00 34.94 173 TYR A C 1
ATOM 1362 O O . TYR A 1 173 ? 22.911 -14.918 11.014 1.00 34.94 173 TYR A O 1
ATOM 1370 N N . PRO A 1 174 ? 20.876 -15.880 11.056 1.00 40.34 174 PRO A N 1
ATOM 1371 C CA . PRO A 1 174 ? 21.379 -17.178 10.629 1.00 40.34 174 PRO A CA 1
ATOM 1372 C C . PRO A 1 174 ? 21.869 -17.095 9.178 1.00 40.34 174 PRO A C 1
ATOM 1374 O O . PRO A 1 174 ? 21.093 -16.883 8.244 1.00 40.34 174 PRO A O 1
ATOM 1377 N N . ARG A 1 175 ? 23.182 -17.276 8.987 1.00 37.44 175 ARG A N 1
ATOM 1378 C CA . ARG A 1 175 ? 23.780 -17.521 7.672 1.00 37.44 175 ARG A CA 1
ATOM 1379 C C . ARG A 1 175 ? 23.377 -18.918 7.203 1.00 37.44 175 ARG A C 1
ATOM 1381 O O . ARG A 1 175 ? 23.891 -19.909 7.712 1.00 37.44 175 ARG A O 1
ATOM 1388 N N . LEU A 1 176 ? 22.518 -19.005 6.193 1.00 39.28 176 LEU A N 1
ATOM 1389 C CA . LEU A 1 176 ? 22.383 -20.228 5.402 1.00 39.28 176 LEU A CA 1
ATOM 1390 C C . LEU A 1 176 ? 23.537 -20.287 4.395 1.00 39.28 176 LEU A C 1
ATOM 1392 O O . LEU A 1 176 ? 23.421 -19.814 3.268 1.00 39.28 176 LEU A O 1
ATOM 1396 N N . VAL A 1 177 ? 24.668 -20.844 4.830 1.00 35.31 177 VAL A N 1
ATOM 1397 C CA . VAL A 1 177 ? 25.705 -21.360 3.929 1.00 35.31 177 VAL A CA 1
ATOM 1398 C C . VAL A 1 177 ? 25.419 -22.847 3.749 1.00 35.31 177 VAL A C 1
ATOM 1400 O O . VAL A 1 177 ? 25.764 -23.658 4.600 1.00 35.31 177 VAL A O 1
ATOM 1403 N N . GLY A 1 178 ? 24.731 -23.190 2.664 1.00 34.28 178 GLY A N 1
ATOM 1404 C CA . GLY A 1 178 ? 24.588 -24.559 2.181 1.00 34.28 178 GLY A CA 1
ATOM 1405 C C . GLY A 1 178 ? 25.327 -24.671 0.858 1.00 34.28 178 GLY A C 1
ATOM 1406 O O . GLY A 1 178 ? 24.846 -24.176 -0.158 1.00 34.28 178 GLY A O 1
ATOM 1407 N N . ALA A 1 179 ? 26.521 -25.252 0.907 1.00 35.81 179 ALA A N 1
ATOM 1408 C CA . ALA A 1 179 ? 27.334 -25.587 -0.248 1.00 35.81 179 ALA A CA 1
ATOM 1409 C C . ALA A 1 179 ? 26.609 -26.608 -1.141 1.00 35.81 179 ALA A C 1
ATOM 1411 O O . ALA A 1 179 ? 26.049 -27.580 -0.640 1.00 35.81 179 ALA A O 1
ATOM 1412 N N . VAL A 1 180 ? 26.666 -26.411 -2.458 1.00 39.47 180 VAL A N 1
ATOM 1413 C CA . VAL A 1 180 ? 26.553 -27.511 -3.421 1.00 39.47 180 VAL A CA 1
ATOM 1414 C C . VAL A 1 180 ? 27.878 -27.557 -4.160 1.00 39.47 180 VAL A C 1
ATOM 1416 O O . VAL A 1 180 ? 28.176 -26.740 -5.029 1.00 39.47 180 VAL A O 1
ATOM 1419 N N . GLU A 1 181 ? 28.697 -28.482 -3.688 1.00 36.28 181 GLU A N 1
ATOM 1420 C CA . GLU A 1 181 ? 29.917 -28.966 -4.304 1.00 36.28 181 GLU A CA 1
ATOM 1421 C C . GLU A 1 181 ? 29.536 -29.649 -5.628 1.00 36.28 181 GLU A C 1
ATOM 1423 O O . GLU A 1 181 ? 28.704 -30.555 -5.646 1.00 36.28 181 GLU A O 1
ATOM 1428 N N . VAL A 1 182 ? 30.089 -29.176 -6.746 1.00 46.69 182 VAL A N 1
ATOM 1429 C CA . VAL A 1 182 ? 29.970 -29.836 -8.053 1.00 46.69 182 VAL A CA 1
ATOM 1430 C C . VAL A 1 182 ? 31.298 -30.534 -8.334 1.00 46.69 182 VAL A C 1
ATOM 1432 O O . VAL A 1 182 ? 32.292 -29.884 -8.654 1.00 46.69 182 VAL A O 1
ATOM 1435 N N . ARG A 1 183 ? 31.280 -31.857 -8.172 1.00 38.94 183 ARG A N 1
ATOM 1436 C CA . ARG A 1 183 ? 32.226 -32.885 -8.643 1.00 38.94 183 ARG A CA 1
ATOM 1437 C C . ARG A 1 183 ? 31.367 -34.139 -8.865 1.00 38.94 183 ARG A C 1
ATOM 1439 O O . ARG A 1 183 ? 30.478 -34.377 -8.057 1.00 38.94 183 ARG A O 1
ATOM 1446 N N . ASP A 1 184 ? 31.454 -34.938 -9.916 1.00 36.75 184 ASP A N 1
ATOM 1447 C CA . ASP A 1 184 ? 32.421 -35.132 -10.994 1.00 36.75 184 ASP A CA 1
ATOM 1448 C C . ASP A 1 184 ? 31.653 -35.553 -12.263 1.00 36.75 184 ASP A C 1
ATOM 1450 O O . ASP A 1 184 ? 30.468 -35.896 -12.201 1.00 36.75 184 ASP A O 1
ATOM 1454 N N . GLY A 1 185 ? 32.327 -35.521 -13.413 1.00 40.66 185 GLY A N 1
ATOM 1455 C CA . GLY A 1 185 ? 31.836 -36.158 -14.632 1.00 40.66 185 GLY A CA 1
ATOM 1456 C C . GLY A 1 185 ? 31.851 -37.687 -14.548 1.00 40.66 185 GLY A C 1
ATOM 1457 O O . GLY A 1 185 ? 32.657 -38.258 -13.824 1.00 40.66 185 GLY A O 1
ATOM 1458 N N . ASP A 1 186 ? 30.961 -38.336 -15.297 1.00 40.19 186 ASP A N 1
ATOM 1459 C CA . ASP A 1 186 ? 31.334 -39.267 -16.370 1.00 40.19 186 ASP A CA 1
ATOM 1460 C C . ASP A 1 186 ? 30.089 -39.747 -17.138 1.00 40.19 186 ASP A C 1
ATOM 1462 O O . ASP A 1 186 ? 29.015 -39.915 -16.554 1.00 40.19 186 ASP A O 1
ATOM 1466 N N . VAL A 1 187 ? 30.326 -40.026 -18.430 1.00 40.47 187 VAL A N 1
ATOM 1467 C CA . VAL A 1 187 ? 29.454 -40.564 -19.504 1.00 40.47 187 VAL A CA 1
ATOM 1468 C C . VAL A 1 187 ? 28.688 -39.549 -20.356 1.00 40.47 187 VAL A C 1
ATOM 1470 O O . VAL A 1 187 ? 27.694 -38.951 -19.891 1.00 40.47 187 VAL A O 1
#

Secondary structure (DSSP, 8-state):
--PPPPPPPPGGGSTTHHHHHHHHHT---------PPPPPPPEEEEEE-TTS-EEEEEEPPPHHHHHHHHHHHTSGGGTT--HHHHHHHHHHHHHHHHHHTT-GGGHHHHHHHHHTTT-SHHHHHHHT------------------------------PPPP-------------------------

Radius of gyration: 30.02 Å; Cα contacts (8 Å, |Δi|>4): 95; chains: 1; bounding box: 54×84×89 Å

pLDDT: mean 73.8, std 24.33, range [31.12, 98.0]

Nearest PDB structures (foldseek):
  9bkj-assembly1_R  TM=2.515E-01  e=8.388E+00  Homo sapiens
  7y26-assembly1_E  TM=1.980E-01  e=7.443E+00  Homo sapiens

Organism: NCBI:txid761804

Sequence (187 aa):
MGGRGPRPKDLDRLAGHGAAKARAKGLRVIRAEPVEQPKLPPLMQAWIDSDGRERSKRIAWPAQTKKWWQMWADSPLSDDFTSTDWSELLDTARLHAEYWRGNLKVAAELRLRVAKFGATPEDRARLRIQFAVAENAENRPASVGSVPANADQPAGRPRRAPIRHLLDSNDGYPRLVGAVEVRDGDV

Solvent-accessible surface area (backbone atoms only — not comparable to full-atom values): 12886 Å² total; per-residue (Å²): 139,84,80,81,72,82,76,80,77,60,75,85,72,40,93,56,55,65,59,54,52,53,58,60,75,70,67,79,86,75,90,75,68,54,50,81,81,76,78,86,72,88,41,69,49,73,48,70,49,98,86,70,45,83,45,73,46,83,47,83,77,46,70,66,42,55,54,53,55,50,53,46,68,74,31,82,79,39,71,73,28,30,70,65,53,54,50,54,48,50,58,43,45,53,41,46,36,42,35,78,72,66,43,64,83,43,48,66,59,40,52,59,58,46,38,78,72,36,74,45,73,67,31,16,58,74,70,68,58,74,83,80,70,84,69,79,86,72,88,76,81,84,78,83,78,90,82,86,81,91,83,86,87,81,87,90,86,82,86,83,78,83,87,76,86,79,87,85,82,94,80,85,77,87,79,85,82,77,85,81,85,90,81,79,88,85,136

Foldseek 3Di:
DDDDDDDPPDPCPDPPNVVVVVVVVPDDDDDAAQDAQDDQDFDKDWDQDPVRDIDIDTDDQDPVLVVVSVVCRVDPLRNRDGPVLNVLVSVLSNLVSCVVVPNVVSVVVNVVSCLCSPVDVVSCVVVVNDDPPPPPDDDDDDPDDDDDDDDDDDDDDDDDDDDDDDDDDPDDDDDPPDDDDDDDDDD

InterPro domains:
  IPR057972 Phage terminase small subunit [PF25673] (3-145)